Protein AF-A0A0D3EWQ1-F1 (afdb_monomer)

pLDDT: mean 70.02, std 22.03, range [30.39, 98.62]

InterPro domains:
  IPR004827 Basic-leucine zipper domain [PF00170] (108-166)
  IPR004827 Basic-leucine zipper domain [PS00036] (113-128)
  IPR004827 Basic-leucine zipper domain [PS50217] (108-172)
  IPR004827 Basic-leucine zipper domain [SM00338] (106-170)
  IPR043452 Plant bZIP transcription factors [PTHR22952] (86-186)
  IPR046347 Basic-leucine zipper domain superfamily [SSF57959] (110-160)

Sequence (190 aa):
MNVEEILRGIYADMPTPALPLVGGDRPMSPLPVPDVAAAPRTAEEVWKEITGAGVAAAAGGVVPPAAAAAAAPAVVVMGFLNGAEVTGGVTGGRSRKRHLMDPMDRAAMQRQKRMIKNRESAARSRERKQAYIAELESLVTQLEEENAKMFKEQEEQHQKRLKELKEMVVPVIIRKTSARDLRRTNSMEW

Solvent-accessible surface area (backbone atoms only — not comparable to full-atom values): 13007 Å² total; per-residue (Å²): 133,59,72,67,57,55,52,49,61,68,61,69,76,58,79,75,78,82,70,81,89,75,80,77,98,62,84,76,71,77,73,82,70,78,77,78,82,61,72,83,77,49,74,66,58,57,52,47,51,65,60,65,76,66,80,81,88,83,81,89,80,92,77,85,89,85,85,84,89,84,89,87,84,88,88,85,85,90,90,87,84,88,86,81,91,80,87,83,77,95,71,88,87,80,75,85,82,64,80,86,60,56,75,65,55,55,51,51,53,50,49,49,54,48,51,52,51,49,51,51,52,51,50,53,52,50,50,52,52,51,52,53,50,52,50,50,54,52,51,50,54,50,52,52,52,51,50,54,50,52,51,50,54,52,50,53,52,49,51,50,52,52,48,52,50,59,72,68,54,74,85,76,78,78,70,79,72,70,83,71,76,76,76,82,75,81,86,78,80,134

Foldseek 3Di:
DDVVVVVCVVPVPPPDPDDPDDDDDDPPPPDPDPPPVDDDDDPVNVVCVVVVVDDDDDDDDDDDDDDDDDDDDDDDDDDDDDDDDDDDDDDDDDPVPPPPDDPVRVVVVVVVVVVVVVVVVVVVVVVVVVVVVVVVVVVVVVVVVVVVVVVVVVVVVVVVVVVVVVVPDDPPPPDPPPPPPPPPPPPDDD

Structure (mmCIF, N/CA/C/O backbone):
data_AF-A0A0D3EWQ1-F1
#
_entry.id   AF-A0A0D3EWQ1-F1
#
loop_
_atom_site.group_PDB
_atom_site.id
_atom_site.type_symbol
_atom_site.label_atom_id
_atom_site.label_alt_id
_atom_site.label_comp_id
_atom_site.label_asym_id
_atom_site.label_entity_id
_atom_site.label_seq_id
_atom_site.pdbx_PDB_ins_code
_atom_site.Cartn_x
_atom_site.Cartn_y
_atom_site.Cartn_z
_atom_site.occupancy
_atom_site.B_iso_or_equiv
_atom_site.auth_seq_id
_atom_site.auth_comp_id
_atom_site.auth_asym_id
_atom_site.auth_atom_id
_atom_site.pdbx_PDB_model_num
ATOM 1 N N . MET A 1 1 ? -19.612 14.994 24.818 1.00 56.00 1 MET A N 1
ATOM 2 C CA . MET A 1 1 ? -18.163 15.073 25.089 1.00 56.00 1 MET A CA 1
ATOM 3 C C . MET A 1 1 ? -17.546 15.870 23.964 1.00 56.00 1 MET A C 1
ATOM 5 O O . MET A 1 1 ? -17.897 15.617 22.815 1.00 56.00 1 MET A O 1
ATOM 9 N N . ASN A 1 2 ? -16.760 16.891 24.297 1.00 78.69 2 ASN A N 1
ATOM 10 C CA . ASN A 1 2 ? -16.157 17.771 23.302 1.00 78.69 2 ASN A CA 1
ATOM 11 C C . ASN A 1 2 ? -15.000 17.025 22.609 1.00 78.69 2 ASN A C 1
ATOM 13 O O . ASN A 1 2 ? -14.258 16.303 23.273 1.00 78.69 2 ASN A O 1
ATOM 17 N N . VAL A 1 3 ? -14.845 17.161 21.290 1.00 73.19 3 VAL A N 1
ATOM 18 C CA . VAL A 1 3 ? -13.804 16.444 20.517 1.00 73.19 3 VAL A CA 1
ATOM 19 C C . VAL A 1 3 ? -12.404 16.777 21.047 1.00 73.19 3 VAL A C 1
ATOM 21 O O . VAL A 1 3 ? -11.526 15.919 21.103 1.00 73.19 3 VAL A O 1
ATOM 24 N N . GLU A 1 4 ? -12.227 18.003 21.533 1.00 70.00 4 GLU A N 1
ATOM 25 C CA . GLU A 1 4 ? -10.992 18.481 22.153 1.00 70.00 4 GLU A CA 1
ATOM 26 C C . GLU A 1 4 ? -10.647 17.745 23.457 1.00 70.00 4 GLU A C 1
ATOM 28 O O . GLU A 1 4 ? -9.475 17.488 23.718 1.00 70.00 4 GLU A O 1
ATOM 33 N N . GLU A 1 5 ? -11.641 17.342 24.256 1.00 76.19 5 GLU A N 1
ATOM 34 C CA . GLU A 1 5 ? -11.416 16.542 25.471 1.00 76.19 5 GLU A CA 1
ATOM 35 C C . GLU A 1 5 ? -10.976 15.117 25.136 1.00 76.19 5 GLU A C 1
ATOM 37 O O . GLU A 1 5 ? -10.111 14.567 25.816 1.00 76.19 5 GLU A O 1
ATOM 42 N N . ILE A 1 6 ? -11.532 14.538 24.067 1.00 78.06 6 ILE A N 1
ATOM 43 C CA . ILE A 1 6 ? -11.170 13.195 23.595 1.00 78.06 6 ILE A CA 1
ATOM 44 C C . ILE A 1 6 ? -9.719 13.199 23.109 1.00 78.06 6 ILE A C 1
ATOM 46 O O . ILE A 1 6 ? -8.927 12.353 23.520 1.00 78.06 6 ILE A O 1
ATOM 50 N N . LEU A 1 7 ? -9.338 14.197 22.306 1.00 75.06 7 LEU A N 1
ATOM 51 C CA . LEU A 1 7 ? -7.958 14.357 21.847 1.00 75.06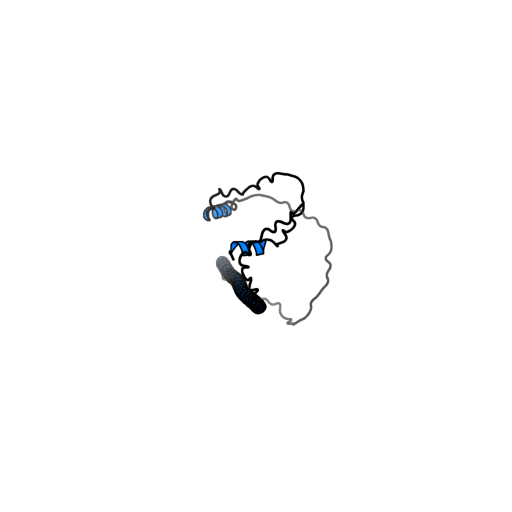 7 LEU A CA 1
ATOM 52 C C . LEU A 1 7 ? -7.003 14.597 23.024 1.00 75.06 7 LEU A C 1
ATOM 54 O O . LEU A 1 7 ? -5.948 13.971 23.103 1.00 75.06 7 LEU A O 1
ATOM 58 N N . ARG A 1 8 ? -7.383 15.436 23.991 1.00 77.94 8 ARG A N 1
ATOM 59 C CA . ARG A 1 8 ? -6.556 15.699 25.177 1.00 77.94 8 ARG A CA 1
ATOM 60 C C . ARG A 1 8 ? -6.363 14.451 26.041 1.00 77.94 8 ARG A C 1
ATOM 62 O O . ARG A 1 8 ? -5.271 14.259 26.559 1.00 77.94 8 ARG A O 1
ATOM 69 N N . GLY A 1 9 ? -7.382 13.599 26.162 1.00 80.12 9 GLY A N 1
ATOM 70 C CA . GLY A 1 9 ? -7.295 12.325 26.880 1.00 80.12 9 GLY A CA 1
ATOM 71 C C . GLY A 1 9 ? -6.401 11.293 26.188 1.00 80.12 9 GLY A C 1
ATOM 72 O O . GLY A 1 9 ? -5.661 10.589 26.867 1.00 80.12 9 GLY A O 1
ATOM 73 N N . ILE A 1 10 ? -6.414 11.241 24.851 1.00 77.44 10 ILE A N 1
ATOM 74 C CA . ILE A 1 10 ? -5.576 10.316 24.064 1.00 77.44 10 ILE A CA 1
ATOM 75 C C . ILE A 1 10 ? -4.091 10.712 24.124 1.00 77.44 10 ILE A C 1
ATOM 77 O O . ILE A 1 10 ? -3.224 9.844 24.181 1.00 77.44 10 ILE A O 1
ATOM 81 N N . TYR A 1 11 ? -3.782 12.013 24.137 1.00 66.81 11 TYR A N 1
ATOM 82 C CA . TYR A 1 11 ? -2.398 12.506 24.113 1.00 66.81 11 TYR A CA 1
ATOM 83 C C . TYR A 1 11 ? -1.789 12.805 25.495 1.00 66.81 11 TYR A C 1
ATOM 85 O O . TYR A 1 11 ? -0.587 13.046 25.573 1.00 66.81 11 TYR A O 1
ATOM 93 N N . ALA A 1 12 ? -2.569 12.795 26.581 1.00 66.44 12 ALA A N 1
ATOM 94 C CA . ALA A 1 12 ? -2.069 13.118 27.923 1.00 66.44 12 ALA A CA 1
ATOM 95 C C . ALA A 1 12 ? -1.194 12.021 28.558 1.00 66.44 12 ALA A C 1
ATOM 97 O O . ALA A 1 12 ? -0.387 12.343 29.425 1.00 66.44 12 ALA A O 1
ATOM 98 N N . ASP A 1 13 ? -1.342 10.762 28.133 1.00 66.31 13 ASP A N 1
ATOM 99 C CA . ASP A 1 13 ? -0.693 9.596 28.763 1.00 66.31 13 ASP A CA 1
ATOM 100 C C . ASP A 1 13 ? 0.424 8.983 27.897 1.00 66.31 13 ASP A C 1
ATOM 102 O O . ASP A 1 13 ? 0.936 7.898 28.167 1.00 66.31 13 ASP A O 1
ATOM 106 N N . MET A 1 14 ? 0.815 9.679 26.825 1.00 59.97 14 MET A N 1
ATOM 107 C CA . MET A 1 14 ? 1.941 9.271 25.990 1.00 59.97 14 MET A CA 1
ATOM 108 C C . MET A 1 14 ? 3.237 9.625 26.734 1.00 59.97 14 MET A C 1
ATOM 110 O O . MET A 1 14 ? 3.488 10.813 26.961 1.00 59.97 14 MET A O 1
ATOM 114 N N . PRO A 1 15 ? 4.073 8.649 27.137 1.00 61.94 15 PRO A N 1
ATOM 115 C CA . PRO A 1 15 ? 5.347 8.954 27.762 1.00 61.94 15 PRO A CA 1
ATOM 116 C C . PRO A 1 15 ? 6.194 9.720 26.747 1.00 61.94 15 PRO A C 1
ATOM 118 O O . PRO A 1 15 ? 6.585 9.178 25.712 1.00 61.94 15 PRO A O 1
ATOM 121 N N . THR A 1 16 ? 6.450 10.998 27.031 1.00 63.06 16 THR A N 1
ATOM 122 C CA . THR A 1 16 ? 7.347 11.833 26.234 1.00 63.06 16 THR A CA 1
ATOM 123 C C . THR A 1 16 ? 8.657 11.063 26.067 1.00 63.06 16 THR A C 1
ATOM 125 O O . THR A 1 16 ? 9.277 10.733 27.083 1.00 63.06 16 THR A O 1
ATOM 128 N N . PRO A 1 17 ? 9.081 10.709 24.839 1.00 54.34 17 PRO A N 1
ATOM 129 C CA . PRO A 1 17 ? 10.302 9.941 24.664 1.00 54.34 17 PRO A CA 1
ATOM 130 C C . PRO A 1 17 ? 11.448 10.748 25.269 1.00 54.34 17 PRO A C 1
ATOM 132 O O . PRO A 1 17 ? 11.663 11.904 24.903 1.00 54.34 17 PRO A O 1
ATOM 135 N N . ALA A 1 18 ? 12.130 10.152 26.248 1.00 47.88 18 ALA A N 1
ATOM 136 C CA . ALA A 1 18 ? 13.248 10.764 26.940 1.00 47.88 18 ALA A CA 1
ATOM 137 C C . ALA A 1 18 ? 14.307 11.181 25.910 1.00 47.88 18 ALA A C 1
ATOM 139 O O . ALA A 1 18 ? 15.012 10.345 25.344 1.00 47.88 18 ALA A O 1
ATOM 140 N N . LEU A 1 19 ? 14.399 12.484 25.647 1.00 55.44 19 LEU A N 1
ATOM 141 C CA . LEU A 1 19 ? 15.516 13.057 24.913 1.00 55.44 19 LEU A CA 1
ATOM 142 C C . LEU A 1 19 ? 16.777 12.876 25.773 1.00 55.44 19 LEU A C 1
ATOM 144 O O . LEU A 1 19 ? 16.719 13.121 26.983 1.00 55.44 19 LEU A O 1
ATOM 148 N N . PRO A 1 20 ? 17.910 12.437 25.196 1.00 49.31 20 PRO A N 1
ATOM 149 C CA . PRO A 1 20 ? 19.142 12.283 25.952 1.00 49.31 20 PRO A CA 1
ATOM 150 C C . PRO A 1 20 ? 19.551 13.634 26.544 1.00 49.31 20 PRO A C 1
ATOM 152 O O . PRO A 1 20 ? 19.649 14.642 25.845 1.00 49.31 20 PRO A O 1
ATOM 155 N N . LEU A 1 21 ? 19.767 13.622 27.857 1.00 51.81 21 LEU A N 1
ATOM 156 C CA . LEU A 1 21 ? 20.179 14.750 28.678 1.00 51.81 21 LEU A CA 1
ATOM 157 C C . LEU A 1 21 ? 21.573 15.237 28.235 1.00 51.81 21 LEU A C 1
ATOM 159 O O . LEU A 1 21 ? 22.592 14.773 28.742 1.00 51.81 21 LEU A O 1
ATOM 163 N N . VAL A 1 22 ? 21.629 16.166 27.279 1.00 46.94 22 VAL A N 1
ATOM 164 C CA . VAL A 1 22 ? 22.830 16.960 26.987 1.00 46.94 22 VAL A CA 1
ATOM 165 C C . VAL A 1 22 ? 22.641 18.309 27.664 1.00 46.94 22 VAL A C 1
ATOM 167 O O . VAL A 1 22 ? 21.810 19.117 27.260 1.00 46.94 22 VAL A O 1
ATOM 170 N N . GLY A 1 23 ? 23.364 18.491 28.765 1.00 43.09 23 GLY A N 1
ATOM 171 C CA . GLY A 1 23 ? 23.306 19.689 29.583 1.00 43.09 23 GLY A CA 1
ATOM 172 C C . GLY A 1 23 ? 23.875 20.932 28.903 1.00 43.09 23 GLY A C 1
ATOM 173 O O . GLY A 1 23 ? 24.664 20.858 27.963 1.00 43.09 23 GLY A O 1
ATOM 174 N N . GLY A 1 24 ? 23.519 22.071 29.492 1.00 41.19 24 GLY A N 1
ATOM 175 C CA . GLY A 1 24 ? 24.208 23.339 29.313 1.00 41.19 24 GLY A CA 1
ATOM 176 C C . GLY A 1 24 ? 23.571 24.233 28.263 1.00 41.19 24 GLY A C 1
ATOM 177 O O . GLY A 1 24 ? 23.682 23.985 27.065 1.00 41.19 24 GLY A O 1
ATOM 178 N N . ASP A 1 25 ? 22.971 25.312 28.753 1.00 49.62 25 ASP A N 1
ATOM 179 C CA . ASP A 1 25 ? 22.547 26.487 28.006 1.00 49.62 25 ASP A CA 1
ATOM 180 C C . ASP A 1 25 ? 23.547 26.866 26.905 1.00 49.62 25 ASP A C 1
ATOM 182 O O . ASP A 1 25 ? 24.586 27.492 27.126 1.00 49.62 25 ASP A O 1
ATOM 186 N N . ARG A 1 26 ? 23.204 26.508 25.674 1.00 55.25 26 ARG A N 1
ATOM 187 C CA . ARG A 1 26 ? 23.618 27.240 24.486 1.00 55.25 26 ARG A CA 1
ATOM 188 C C . ARG A 1 26 ? 22.325 27.656 23.808 1.00 55.25 26 ARG A C 1
ATOM 190 O O . ARG A 1 26 ? 21.511 26.771 23.536 1.00 55.25 26 ARG A O 1
ATOM 197 N N . PRO A 1 27 ? 22.094 28.951 23.521 1.00 50.53 27 PRO A N 1
ATOM 198 C CA . PRO A 1 27 ? 21.051 29.285 22.569 1.00 50.53 27 PRO A CA 1
ATOM 199 C C . PRO A 1 27 ? 21.404 28.518 21.295 1.00 50.53 27 PRO A C 1
ATOM 201 O O . PRO A 1 27 ? 22.491 28.700 20.745 1.00 50.53 27 PRO A O 1
ATOM 204 N N . MET A 1 28 ? 20.542 27.582 20.894 1.00 54.41 28 MET A N 1
ATOM 205 C CA . MET A 1 28 ? 20.633 26.946 19.588 1.00 54.41 28 MET A CA 1
ATOM 206 C C . MET A 1 28 ? 20.645 28.087 18.580 1.00 54.41 28 MET A C 1
ATOM 208 O O . MET A 1 28 ? 19.612 28.711 18.341 1.00 54.41 28 MET A O 1
ATOM 212 N N . SER A 1 29 ? 21.822 28.405 18.037 1.00 63.94 29 SER A N 1
ATOM 213 C CA . SER A 1 29 ? 21.901 29.233 16.845 1.00 63.94 29 SER A CA 1
ATOM 214 C C . SER A 1 29 ? 20.936 28.606 15.844 1.00 63.94 29 SER A C 1
ATOM 216 O O . SER A 1 29 ? 21.004 27.383 15.657 1.00 63.94 29 SER A O 1
ATOM 218 N N . PRO A 1 30 ? 20.008 29.378 15.256 1.00 64.31 30 PRO A N 1
ATOM 219 C CA . PRO A 1 30 ? 19.100 28.825 14.269 1.00 64.31 30 PRO A CA 1
ATOM 220 C C . PRO A 1 30 ? 19.948 28.118 13.214 1.00 64.31 30 PRO A C 1
ATOM 222 O O . PRO A 1 30 ? 20.917 28.689 12.705 1.00 64.31 30 PRO A O 1
ATOM 225 N N . LEU A 1 31 ? 19.627 26.848 12.946 1.00 56.28 31 LEU A N 1
ATOM 226 C CA . LEU A 1 31 ? 20.208 26.135 11.816 1.00 56.28 31 LEU A CA 1
ATOM 227 C C . LEU A 1 31 ? 20.040 27.040 10.591 1.00 56.28 31 LEU A C 1
ATOM 229 O O . LEU A 1 31 ? 18.950 27.601 10.433 1.00 56.28 31 LEU A O 1
ATOM 233 N N . PRO A 1 32 ? 21.082 27.228 9.762 1.00 59.56 32 PRO A N 1
ATOM 234 C CA . PRO A 1 32 ? 20.952 28.040 8.568 1.00 59.56 32 PRO A CA 1
ATOM 235 C C . PRO A 1 32 ? 19.810 27.452 7.747 1.00 59.56 32 PRO A C 1
ATOM 237 O O . PRO A 1 32 ? 19.885 26.322 7.261 1.00 59.56 32 PRO A O 1
ATOM 240 N N . VAL A 1 33 ? 18.718 28.208 7.666 1.00 58.91 33 VAL A N 1
ATOM 241 C CA . VAL A 1 33 ? 17.629 27.920 6.747 1.00 58.91 33 VAL A CA 1
ATOM 242 C C . VAL A 1 33 ? 18.290 27.941 5.370 1.00 58.91 33 VAL A C 1
ATOM 244 O O . VAL A 1 33 ? 18.970 28.926 5.071 1.00 58.91 33 VAL A O 1
ATOM 247 N N . PRO A 1 34 ? 18.201 26.880 4.550 1.00 59.41 34 PRO A N 1
ATOM 248 C CA . PRO A 1 34 ? 18.656 27.003 3.176 1.00 59.41 34 PRO A CA 1
ATOM 249 C C . PRO A 1 34 ? 17.876 28.170 2.572 1.00 59.41 34 PRO A C 1
ATOM 251 O O . PRO A 1 34 ? 16.648 28.171 2.635 1.00 59.41 34 PRO A O 1
ATOM 254 N N . ASP A 1 35 ? 18.578 29.182 2.063 1.00 51.59 35 ASP A N 1
ATOM 255 C CA . ASP A 1 35 ? 17.960 30.308 1.369 1.00 51.59 35 ASP A CA 1
ATOM 256 C C . ASP A 1 35 ? 17.130 29.756 0.203 1.00 51.59 35 ASP A C 1
ATOM 258 O O . ASP A 1 35 ? 17.638 29.483 -0.885 1.00 51.59 35 ASP A O 1
ATOM 262 N N . VAL A 1 36 ? 15.821 29.597 0.410 1.00 54.44 36 VAL A N 1
ATOM 263 C CA . VAL A 1 36 ? 14.856 29.247 -0.648 1.00 54.44 36 VAL A CA 1
ATOM 264 C C . VAL A 1 36 ? 14.511 30.493 -1.486 1.00 54.44 36 VAL A C 1
ATOM 266 O O . VAL A 1 36 ? 13.483 30.560 -2.149 1.00 54.44 36 VAL A O 1
ATOM 269 N N . ALA A 1 37 ? 15.383 31.504 -1.478 1.00 48.53 37 ALA A N 1
ATOM 270 C CA . ALA A 1 37 ? 15.284 32.700 -2.308 1.00 48.53 37 ALA A CA 1
ATOM 271 C C . ALA A 1 37 ? 15.860 32.498 -3.725 1.00 48.53 37 ALA A C 1
ATOM 273 O O . ALA A 1 37 ? 15.888 33.437 -4.518 1.00 48.53 37 ALA A O 1
ATOM 274 N N . ALA A 1 38 ? 16.311 31.290 -4.075 1.00 60.56 38 ALA A N 1
ATOM 275 C CA . ALA A 1 38 ? 16.606 30.948 -5.459 1.00 60.56 38 ALA A CA 1
ATOM 276 C C . ALA A 1 38 ? 15.323 30.440 -6.129 1.00 60.56 38 ALA A C 1
ATOM 278 O O . ALA A 1 38 ? 14.797 29.390 -5.760 1.00 60.56 38 ALA A O 1
ATOM 279 N N . ALA A 1 39 ? 14.824 31.192 -7.113 1.00 63.88 39 ALA A N 1
ATOM 280 C CA . ALA A 1 39 ? 13.732 30.767 -7.986 1.00 63.88 39 ALA A CA 1
ATOM 281 C C . ALA A 1 39 ? 13.954 29.317 -8.473 1.00 63.88 39 ALA A C 1
ATOM 283 O O . ALA A 1 39 ? 15.109 28.927 -8.687 1.00 63.88 39 ALA A O 1
ATOM 284 N N . PRO A 1 40 ? 12.891 28.503 -8.646 1.00 67.50 40 PRO A N 1
ATOM 285 C CA . PRO A 1 40 ? 13.048 27.136 -9.124 1.00 67.50 40 PRO A CA 1
ATOM 286 C C . PRO A 1 40 ? 13.776 27.177 -10.467 1.00 67.50 40 PRO A C 1
ATOM 288 O O . PRO A 1 40 ? 13.255 27.731 -11.436 1.00 67.50 40 PRO A O 1
ATOM 291 N N . ARG A 1 41 ? 14.999 26.630 -10.496 1.00 75.44 41 ARG A N 1
ATOM 292 C CA . ARG A 1 41 ? 15.815 26.595 -11.711 1.00 75.44 41 ARG A CA 1
ATOM 293 C C . ARG A 1 41 ? 14.998 25.955 -12.817 1.00 75.44 41 ARG A C 1
ATOM 295 O O . ARG A 1 41 ? 14.413 24.882 -12.631 1.00 75.44 41 ARG A O 1
ATOM 302 N N . THR A 1 42 ? 14.943 26.620 -13.958 1.00 80.56 42 THR A N 1
ATOM 303 C CA . THR A 1 42 ? 14.205 26.081 -15.096 1.00 80.56 42 THR A CA 1
ATOM 304 C C . THR A 1 42 ? 14.934 24.848 -15.623 1.00 80.56 42 THR A C 1
ATOM 306 O O . THR A 1 42 ? 16.153 24.707 -15.484 1.00 80.56 42 THR A O 1
ATOM 309 N N . ALA A 1 43 ? 14.198 23.926 -16.247 1.00 73.94 43 ALA A N 1
ATOM 310 C CA . ALA A 1 43 ? 14.804 22.733 -16.834 1.00 73.94 43 ALA A CA 1
ATOM 311 C C . ALA A 1 43 ? 15.929 23.093 -17.829 1.00 73.94 43 ALA A C 1
ATOM 313 O O . ALA A 1 43 ? 16.915 22.369 -17.932 1.00 73.94 43 ALA A O 1
ATOM 314 N N . GLU A 1 44 ? 15.819 24.235 -18.510 1.00 74.75 44 GLU A N 1
ATOM 315 C CA . GLU A 1 44 ? 16.806 24.722 -19.477 1.00 74.75 44 GLU A CA 1
ATOM 316 C C . GLU A 1 44 ? 18.132 25.151 -18.832 1.00 74.75 44 GLU A C 1
ATOM 318 O O . GLU A 1 44 ? 19.198 24.896 -19.396 1.00 74.75 44 GLU A O 1
ATOM 323 N N . GLU A 1 45 ? 18.094 25.748 -17.640 1.00 81.06 45 GLU A N 1
ATOM 324 C CA . GLU A 1 45 ? 19.294 26.156 -16.894 1.00 81.06 45 GLU A CA 1
ATOM 325 C C . GLU A 1 45 ? 20.094 24.942 -16.422 1.00 81.06 45 GLU A C 1
ATOM 327 O O . GLU A 1 45 ? 21.310 24.883 -16.607 1.00 81.06 45 GLU A O 1
ATOM 332 N N . VAL A 1 46 ? 19.400 23.929 -15.896 1.00 86.00 46 VAL A N 1
ATOM 333 C CA . VAL A 1 46 ? 20.020 22.668 -15.465 1.00 86.00 46 VAL A CA 1
ATOM 334 C C . VAL A 1 46 ? 20.629 21.929 -16.661 1.00 86.00 46 VAL A C 1
ATOM 336 O O . VAL A 1 46 ? 21.745 21.415 -16.582 1.00 86.00 46 VAL A O 1
ATOM 339 N N . TRP A 1 47 ? 19.937 21.917 -17.804 1.00 76.94 47 TRP A N 1
ATOM 340 C CA . TRP A 1 47 ? 20.454 21.312 -19.034 1.00 76.94 47 TRP A CA 1
ATOM 341 C C . TRP A 1 47 ? 21.674 22.051 -19.606 1.00 76.94 47 TRP A C 1
ATOM 343 O O . TRP A 1 47 ? 22.605 21.399 -20.091 1.00 76.94 47 TRP A O 1
ATOM 353 N N . LYS A 1 48 ? 21.714 23.388 -19.530 1.00 83.69 48 LYS A N 1
ATOM 354 C CA . LYS A 1 48 ? 22.880 24.198 -19.933 1.00 83.69 48 LYS A CA 1
ATOM 355 C C . LYS A 1 48 ? 24.103 23.950 -19.056 1.00 83.69 48 LYS A C 1
ATOM 357 O O . LYS A 1 48 ? 25.211 23.908 -19.578 1.00 83.69 48 LYS A O 1
ATOM 362 N N . GLU A 1 49 ? 23.922 23.756 -17.755 1.00 83.75 49 GLU A N 1
ATOM 363 C CA . GLU A 1 49 ? 25.024 23.468 -16.827 1.00 83.75 49 GLU A CA 1
ATOM 364 C C . GLU A 1 49 ? 25.657 22.097 -17.121 1.00 83.75 49 GLU A C 1
ATOM 366 O O . GLU A 1 49 ? 26.874 21.980 -17.262 1.00 83.75 49 GLU A O 1
ATOM 371 N N . ILE A 1 50 ? 24.825 21.074 -17.336 1.00 78.81 50 ILE A N 1
ATOM 372 C CA . ILE A 1 50 ? 25.278 19.709 -17.651 1.00 78.81 50 ILE A CA 1
ATOM 373 C C . ILE A 1 50 ? 26.009 19.650 -19.002 1.00 78.81 50 ILE A C 1
ATOM 375 O O . ILE A 1 50 ? 26.986 18.917 -19.150 1.00 78.81 50 ILE A O 1
ATOM 379 N N . THR A 1 51 ? 25.549 20.413 -19.995 1.00 72.94 51 THR A N 1
ATOM 380 C CA . THR A 1 51 ? 26.165 20.440 -21.334 1.00 72.94 51 THR A CA 1
ATOM 381 C C . THR A 1 51 ? 27.361 21.392 -21.424 1.00 72.94 51 THR A C 1
ATOM 383 O O . THR A 1 51 ? 28.298 21.118 -22.174 1.00 72.94 51 THR A O 1
ATOM 386 N N . GLY A 1 52 ? 27.379 22.465 -20.630 1.00 60.03 52 GLY A N 1
ATOM 387 C CA . GLY A 1 52 ? 28.494 23.408 -20.528 1.00 60.03 52 GLY A CA 1
ATOM 388 C C . GLY A 1 52 ? 29.690 22.868 -19.740 1.00 60.03 52 GLY A C 1
ATOM 389 O O . GLY A 1 52 ? 30.828 23.206 -20.056 1.00 60.03 52 GLY A O 1
ATOM 390 N N . ALA A 1 53 ? 29.468 21.972 -18.774 1.00 56.34 53 ALA A N 1
ATOM 391 C CA . ALA A 1 53 ? 30.530 21.369 -17.961 1.00 56.34 53 ALA A CA 1
ATOM 392 C C . ALA A 1 53 ? 31.297 20.222 -18.658 1.00 56.34 53 ALA A C 1
ATOM 394 O O . ALA A 1 53 ? 32.037 19.488 -18.002 1.00 56.34 53 ALA A O 1
ATOM 395 N N . GLY A 1 54 ? 31.136 20.034 -19.974 1.00 53.41 54 GLY A N 1
ATOM 396 C CA . GLY A 1 54 ? 31.567 18.794 -20.616 1.00 53.41 54 GLY A CA 1
ATOM 397 C C . GLY A 1 54 ? 31.931 18.844 -22.092 1.00 53.41 54 GLY A C 1
ATOM 398 O O . GLY A 1 54 ? 31.694 17.840 -22.747 1.00 53.41 54 GLY A O 1
ATOM 399 N N . VAL A 1 55 ? 32.529 19.922 -22.623 1.00 47.31 55 VAL A N 1
ATOM 400 C CA . VAL A 1 55 ? 33.365 19.849 -23.847 1.00 47.31 55 VAL A CA 1
ATOM 401 C C . VAL A 1 55 ? 34.449 20.945 -23.841 1.00 47.31 55 VAL A C 1
ATOM 403 O O . VAL A 1 55 ? 34.329 21.964 -24.513 1.00 47.31 55 VAL A O 1
ATOM 406 N N . ALA A 1 56 ? 35.544 20.730 -23.109 1.00 38.34 56 ALA A N 1
ATOM 407 C CA . ALA A 1 56 ? 36.804 21.437 -23.351 1.00 38.34 56 ALA A CA 1
ATOM 408 C C . ALA A 1 56 ? 37.917 20.401 -23.538 1.00 38.34 56 ALA A C 1
ATOM 410 O O . ALA A 1 56 ? 38.246 19.629 -22.640 1.00 38.34 56 ALA A O 1
ATOM 411 N N . ALA A 1 57 ? 38.423 20.346 -24.766 1.00 43.06 57 ALA A N 1
ATOM 412 C CA . ALA A 1 57 ? 39.466 19.449 -25.223 1.00 43.06 57 ALA A CA 1
ATOM 413 C C . ALA A 1 57 ? 40.790 19.692 -24.480 1.00 43.06 57 ALA A C 1
ATOM 415 O O . ALA A 1 57 ? 41.304 20.807 -24.481 1.00 43.06 57 ALA A O 1
ATOM 416 N N . ALA A 1 58 ? 41.381 18.632 -23.925 1.00 33.59 58 ALA A N 1
ATOM 417 C CA . ALA A 1 58 ? 42.785 18.611 -23.532 1.00 33.59 58 ALA A CA 1
ATOM 418 C C . ALA A 1 58 ? 43.565 17.764 -24.545 1.00 33.59 58 ALA A C 1
ATOM 420 O O . ALA A 1 58 ? 43.554 16.533 -24.509 1.00 33.59 58 ALA A O 1
ATOM 421 N N . ALA A 1 59 ? 44.213 18.451 -25.484 1.00 39.62 59 ALA A N 1
ATOM 422 C CA . ALA A 1 59 ? 45.326 17.917 -26.247 1.00 39.62 59 ALA A CA 1
ATOM 423 C C . ALA A 1 59 ? 46.592 17.947 -25.372 1.00 39.62 59 ALA A C 1
ATOM 425 O O . ALA A 1 59 ? 46.851 18.945 -24.708 1.00 39.62 59 ALA A O 1
ATOM 426 N N . GLY A 1 60 ? 47.395 16.881 -25.428 1.00 41.59 60 GLY A N 1
ATOM 427 C CA . GLY A 1 60 ? 48.802 16.893 -25.013 1.00 41.59 60 GLY A CA 1
ATOM 428 C C . GLY A 1 60 ? 49.077 16.599 -23.535 1.00 41.59 60 GLY A C 1
ATOM 429 O O . GLY A 1 60 ? 49.180 17.502 -22.717 1.00 41.59 60 GLY A O 1
ATOM 430 N N . GLY A 1 61 ? 49.318 15.326 -23.220 1.00 30.39 61 GLY A N 1
ATOM 431 C CA . GLY A 1 61 ? 49.908 14.899 -21.952 1.00 30.39 61 GLY A CA 1
ATOM 432 C C . GLY A 1 61 ? 50.578 13.541 -22.122 1.00 30.39 61 GLY A C 1
ATOM 433 O O . GLY A 1 61 ? 49.911 12.511 -22.116 1.00 30.39 61 GLY A O 1
ATOM 434 N N . VAL A 1 62 ? 51.894 13.547 -22.339 1.00 42.53 62 VAL A N 1
ATOM 435 C CA . VAL A 1 62 ? 52.736 12.346 -22.372 1.00 42.53 62 VAL A CA 1
ATOM 436 C C . VA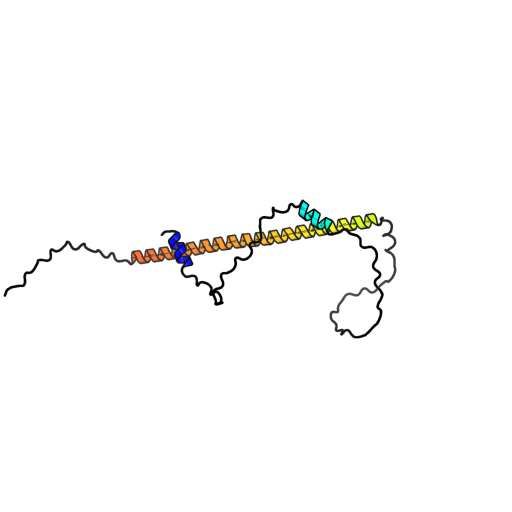L A 1 62 ? 52.755 11.742 -20.967 1.00 42.53 62 VAL A C 1
ATOM 438 O O . VAL A 1 62 ? 53.180 12.403 -20.024 1.00 42.53 62 VAL A O 1
ATOM 441 N N . VAL A 1 63 ? 52.315 10.492 -20.827 1.00 47.66 63 VAL A N 1
ATOM 442 C CA . VAL A 1 63 ? 52.477 9.708 -19.594 1.00 47.66 63 VAL A CA 1
ATOM 443 C C . VAL A 1 63 ? 53.569 8.660 -19.852 1.00 47.66 63 VAL A C 1
ATOM 445 O O . VAL A 1 63 ? 53.470 7.936 -20.846 1.00 47.66 63 VAL A O 1
ATOM 448 N N . PRO A 1 64 ? 54.632 8.584 -19.029 1.00 46.69 64 PRO A N 1
ATOM 449 C CA . PRO A 1 64 ? 55.730 7.640 -19.237 1.00 46.69 64 PRO A CA 1
ATOM 450 C C . PRO A 1 64 ? 55.325 6.193 -18.890 1.00 46.69 64 PRO A C 1
ATOM 452 O O . PRO A 1 64 ? 54.473 5.990 -18.020 1.00 46.69 64 PRO A O 1
ATOM 455 N N . PRO A 1 65 ? 55.953 5.169 -19.506 1.00 47.69 65 PRO A N 1
ATOM 456 C CA . PRO A 1 65 ? 55.747 3.777 -19.126 1.00 47.69 65 PRO A CA 1
ATOM 457 C C . PRO A 1 65 ? 56.695 3.387 -17.983 1.00 47.69 65 PRO A C 1
ATOM 459 O O . PRO A 1 65 ? 57.912 3.370 -18.152 1.00 47.69 65 PRO A O 1
ATOM 462 N N . ALA A 1 66 ? 56.143 3.028 -16.825 1.00 35.84 66 ALA A N 1
ATOM 463 C CA . ALA A 1 66 ? 56.888 2.353 -15.767 1.00 35.84 66 ALA A CA 1
ATOM 464 C C . ALA A 1 66 ? 56.583 0.850 -15.820 1.00 35.84 66 ALA A C 1
ATOM 466 O O . ALA A 1 66 ? 55.489 0.408 -15.475 1.00 35.84 66 ALA A O 1
ATOM 467 N N . ALA A 1 67 ? 57.567 0.074 -16.271 1.00 40.09 67 ALA A N 1
ATOM 468 C CA . ALA A 1 67 ? 57.628 -1.368 -16.097 1.00 40.09 67 ALA A CA 1
ATOM 469 C C . ALA A 1 67 ? 58.628 -1.681 -14.974 1.00 40.09 67 ALA A C 1
ATOM 471 O O . ALA A 1 67 ? 59.787 -1.293 -15.086 1.00 40.09 67 ALA A O 1
ATOM 472 N N . ALA A 1 68 ? 58.197 -2.393 -13.930 1.00 34.44 68 ALA A N 1
ATOM 473 C CA . ALA A 1 68 ? 59.035 -3.287 -13.122 1.00 34.44 68 ALA A CA 1
ATOM 474 C C . ALA A 1 68 ? 58.154 -4.144 -12.196 1.00 34.44 68 ALA A C 1
ATOM 476 O O . ALA A 1 68 ? 57.171 -3.676 -11.630 1.00 34.44 68 ALA A O 1
ATOM 477 N N . ALA A 1 69 ? 58.514 -5.419 -12.107 1.00 37.94 69 ALA A N 1
ATOM 478 C CA . ALA A 1 69 ? 57.773 -6.536 -11.537 1.00 37.94 69 ALA A CA 1
ATOM 479 C C . ALA A 1 69 ? 57.907 -6.687 -10.009 1.00 37.94 69 ALA A C 1
ATOM 481 O O . ALA A 1 69 ? 58.911 -6.262 -9.450 1.00 37.94 69 ALA A O 1
ATOM 482 N N . ALA A 1 70 ? 56.975 -7.420 -9.379 1.00 33.78 70 ALA A N 1
ATOM 483 C CA . ALA A 1 70 ? 57.272 -8.438 -8.353 1.00 33.78 70 ALA A CA 1
ATOM 484 C C . ALA A 1 70 ? 56.027 -9.292 -7.996 1.00 33.78 70 ALA A C 1
ATOM 486 O O . ALA A 1 70 ? 54.905 -8.800 -7.975 1.00 33.78 70 ALA A O 1
ATOM 487 N N . ALA A 1 71 ? 56.277 -10.586 -7.756 1.00 34.97 71 ALA A N 1
ATOM 488 C CA . ALA A 1 71 ? 55.382 -11.723 -7.460 1.00 34.97 71 ALA A CA 1
ATOM 489 C C . ALA A 1 71 ? 54.626 -11.599 -6.101 1.00 34.97 71 ALA A C 1
ATOM 491 O O . ALA A 1 71 ? 54.968 -10.715 -5.329 1.00 34.97 71 ALA A O 1
ATOM 492 N N . ALA A 1 72 ? 53.638 -12.395 -5.649 1.00 43.06 72 ALA A N 1
ATOM 493 C CA . ALA A 1 72 ? 53.138 -13.770 -5.870 1.00 43.06 72 ALA A CA 1
ATOM 494 C C . ALA A 1 72 ? 51.727 -13.909 -5.175 1.00 43.06 72 ALA A C 1
ATOM 496 O O . ALA A 1 72 ? 51.135 -12.885 -4.846 1.00 43.06 72 ALA A O 1
ATOM 497 N N . PRO A 1 73 ? 51.195 -15.109 -4.833 1.00 45.12 73 PRO A N 1
ATOM 498 C CA . PRO A 1 73 ? 50.411 -16.023 -5.668 1.00 45.12 73 PRO A CA 1
ATOM 499 C C . PRO A 1 73 ? 48.927 -16.179 -5.237 1.00 45.12 73 PRO A C 1
ATOM 501 O O . PRO A 1 73 ? 48.557 -16.005 -4.078 1.00 45.12 73 PRO A O 1
ATOM 504 N N . ALA A 1 74 ? 48.081 -16.587 -6.189 1.00 35.16 74 ALA A N 1
ATOM 505 C CA . ALA A 1 74 ? 46.671 -16.916 -5.982 1.00 35.16 74 ALA A CA 1
ATOM 506 C C . ALA A 1 74 ? 46.480 -18.343 -5.430 1.00 35.16 74 ALA A C 1
ATOM 508 O O . ALA A 1 74 ? 47.064 -19.298 -5.941 1.00 35.16 74 ALA A O 1
ATOM 509 N N . VAL A 1 75 ? 45.613 -18.479 -4.423 1.00 39.38 75 VAL A N 1
ATOM 510 C CA . VAL A 1 75 ? 45.111 -19.761 -3.904 1.00 39.38 75 VAL A CA 1
ATOM 511 C C . VAL A 1 75 ? 43.883 -20.182 -4.719 1.00 39.38 75 VAL A C 1
ATOM 513 O O . VAL A 1 75 ? 42.942 -19.409 -4.885 1.00 39.38 75 VAL A O 1
ATOM 516 N N . VAL A 1 76 ? 43.904 -21.417 -5.223 1.00 44.22 76 VAL A N 1
ATOM 517 C CA . VAL A 1 76 ? 42.829 -22.096 -5.965 1.00 44.22 76 VAL A CA 1
ATOM 518 C C . VAL A 1 76 ? 42.208 -23.162 -5.066 1.00 44.22 76 VAL A C 1
ATOM 520 O O . VAL A 1 76 ? 42.974 -23.995 -4.605 1.00 44.22 76 VAL A O 1
ATOM 523 N N . VAL A 1 77 ? 40.874 -23.206 -4.910 1.00 34.66 77 VAL A N 1
ATOM 524 C CA . VAL A 1 77 ? 40.047 -24.427 -4.682 1.00 34.66 77 VAL A CA 1
ATOM 525 C C . VAL A 1 77 ? 38.593 -24.074 -5.081 1.00 34.66 77 VAL A C 1
ATOM 527 O O . VAL A 1 77 ? 37.996 -23.201 -4.467 1.00 34.66 77 VAL A O 1
ATOM 530 N N . MET A 1 78 ? 38.104 -24.461 -6.267 1.00 34.94 78 MET A N 1
ATOM 531 C CA . MET A 1 78 ? 37.401 -25.711 -6.646 1.00 34.94 78 MET A CA 1
ATOM 532 C C . MET A 1 78 ? 35.910 -25.755 -6.255 1.00 34.94 78 MET A C 1
ATOM 534 O O . MET A 1 78 ? 35.572 -25.743 -5.077 1.00 34.94 78 MET A O 1
ATOM 538 N N . GLY A 1 79 ? 35.037 -25.935 -7.258 1.00 32.69 79 GLY A N 1
ATOM 539 C CA . GLY A 1 79 ? 33.702 -26.517 -7.069 1.00 32.69 79 GLY A CA 1
ATOM 540 C C . GLY A 1 79 ? 32.598 -25.926 -7.949 1.00 32.69 79 GLY A C 1
ATOM 541 O O . GLY A 1 79 ? 31.943 -24.978 -7.542 1.00 32.69 79 GLY A O 1
ATOM 542 N N . PHE A 1 80 ? 32.337 -26.510 -9.122 1.00 33.94 80 PHE A N 1
ATOM 543 C CA . PHE A 1 80 ? 31.208 -27.442 -9.272 1.00 33.94 80 PHE A CA 1
ATOM 544 C C . PHE A 1 80 ? 31.203 -28.082 -10.669 1.00 33.94 80 PHE A C 1
ATOM 546 O O . PHE A 1 80 ? 31.253 -27.411 -11.698 1.00 33.94 80 PHE A O 1
ATOM 553 N N . LEU A 1 81 ? 31.186 -29.411 -10.655 1.00 38.44 81 LEU A N 1
ATOM 554 C CA . LEU A 1 81 ? 31.153 -30.329 -11.787 1.00 38.44 81 LEU A CA 1
ATOM 555 C C . LEU A 1 81 ? 29.706 -30.706 -12.155 1.00 38.44 81 LEU A C 1
ATOM 557 O O . LEU A 1 81 ? 28.828 -30.702 -11.296 1.00 38.44 81 LEU A O 1
ATOM 561 N N . ASN A 1 82 ? 29.579 -31.179 -13.402 1.00 40.59 82 ASN A N 1
ATOM 562 C CA . ASN A 1 82 ? 28.534 -32.021 -14.017 1.00 40.59 82 ASN A CA 1
ATOM 563 C C . ASN A 1 82 ? 27.309 -31.308 -14.624 1.00 40.59 82 ASN A C 1
ATOM 565 O O . ASN A 1 82 ? 26.602 -30.581 -13.946 1.00 40.59 82 ASN A O 1
ATOM 569 N N . GLY A 1 83 ? 26.941 -31.528 -15.889 1.00 33.88 83 GLY A N 1
ATOM 570 C CA . GLY A 1 83 ? 27.512 -32.387 -16.929 1.00 33.88 83 GLY A CA 1
ATOM 571 C C . GLY A 1 83 ? 26.563 -32.467 -18.134 1.00 33.88 83 GLY A C 1
ATOM 572 O O . GLY A 1 83 ? 25.359 -32.594 -17.948 1.00 33.88 83 GLY A O 1
ATOM 573 N N . ALA A 1 84 ? 27.112 -32.365 -19.348 1.00 38.41 84 ALA A N 1
ATOM 574 C CA . ALA A 1 84 ? 26.619 -32.989 -20.582 1.00 38.41 84 ALA A CA 1
ATOM 575 C C . ALA A 1 84 ? 27.641 -32.710 -21.699 1.00 38.41 84 ALA A C 1
ATOM 577 O O . ALA A 1 84 ? 27.755 -31.591 -22.201 1.00 38.41 84 ALA A O 1
ATOM 578 N N . GLU A 1 85 ? 28.420 -33.734 -22.036 1.00 37.38 85 GLU A N 1
ATOM 579 C CA . GLU A 1 85 ? 29.319 -33.774 -23.186 1.00 37.38 85 GLU A CA 1
ATOM 580 C C . GLU A 1 85 ? 28.559 -33.584 -24.506 1.00 37.38 85 GLU A C 1
ATOM 582 O O . GLU A 1 85 ? 27.618 -34.317 -24.791 1.00 37.38 85 GLU A O 1
ATOM 587 N N . VAL A 1 86 ? 29.063 -32.697 -25.367 1.00 41.84 86 VAL A N 1
ATOM 588 C CA . VAL A 1 86 ? 29.280 -33.023 -26.783 1.00 41.84 86 VAL A CA 1
ATOM 589 C C . VAL A 1 86 ? 30.665 -32.501 -27.143 1.00 41.84 86 VAL A C 1
ATOM 591 O O . VAL A 1 86 ? 30.899 -31.301 -27.294 1.00 41.84 86 VAL A O 1
ATOM 594 N N . THR A 1 87 ? 31.600 -33.435 -27.236 1.00 43.94 87 THR A N 1
ATOM 595 C CA . THR A 1 87 ? 32.867 -33.275 -27.935 1.00 43.94 87 THR A CA 1
ATOM 596 C C . THR A 1 87 ? 32.585 -33.117 -29.431 1.00 43.94 87 THR A C 1
ATOM 598 O O . THR A 1 87 ? 31.771 -33.839 -30.000 1.00 43.94 87 THR A O 1
ATOM 601 N N . GLY A 1 88 ? 33.264 -32.177 -30.094 1.00 37.59 88 GLY A N 1
ATOM 602 C CA . GLY A 1 88 ? 33.328 -32.179 -31.556 1.00 37.59 88 GLY A CA 1
ATOM 603 C C . GLY A 1 88 ? 33.405 -30.806 -32.211 1.00 37.59 88 GLY A C 1
ATOM 604 O O . GLY A 1 88 ? 32.407 -30.107 -32.339 1.00 37.59 88 GLY A O 1
ATOM 605 N N . GLY A 1 89 ? 34.584 -30.488 -32.747 1.00 36.09 89 GLY A N 1
ATOM 606 C CA . GLY A 1 89 ? 34.676 -29.700 -33.976 1.00 36.09 89 GLY A CA 1
ATOM 607 C C . GLY A 1 89 ? 35.091 -28.240 -33.829 1.00 36.09 89 GLY A C 1
ATOM 608 O O . GLY A 1 89 ? 34.295 -27.325 -34.025 1.00 36.09 89 GLY A O 1
ATOM 609 N N . VAL A 1 90 ? 36.395 -28.013 -33.665 1.00 51.09 90 VAL A N 1
ATOM 610 C CA . VAL A 1 90 ? 37.046 -26.891 -34.352 1.00 51.09 90 VAL A CA 1
ATOM 611 C C . VAL A 1 90 ? 36.890 -27.135 -35.850 1.00 51.09 90 VAL A C 1
ATOM 613 O O . VAL A 1 90 ? 37.609 -27.960 -36.388 1.00 51.09 90 VAL A O 1
ATOM 616 N N . THR A 1 91 ? 35.993 -26.418 -36.527 1.00 40.38 91 THR A N 1
ATOM 617 C CA . THR A 1 91 ? 36.213 -25.974 -37.913 1.00 40.38 91 THR A CA 1
ATOM 618 C C . THR A 1 91 ? 35.383 -24.732 -38.189 1.00 40.38 91 THR A C 1
ATOM 620 O O . THR A 1 91 ? 34.195 -24.663 -37.883 1.00 40.38 91 THR A O 1
ATOM 623 N N . GLY A 1 92 ? 36.051 -23.737 -38.764 1.00 49.69 92 GLY A N 1
ATOM 624 C CA . GLY A 1 92 ? 35.514 -22.424 -39.066 1.00 49.69 92 GLY A CA 1
ATOM 625 C C . GLY A 1 92 ? 34.266 -22.417 -39.946 1.00 49.69 92 GLY A C 1
ATOM 626 O O . GLY A 1 92 ? 33.911 -23.385 -40.605 1.00 49.69 92 GLY A O 1
ATOM 627 N N . GLY A 1 93 ? 33.651 -21.236 -40.023 1.00 47.38 93 GLY A N 1
ATOM 628 C CA . GLY A 1 93 ? 32.761 -20.942 -41.144 1.00 47.38 93 GLY A CA 1
ATOM 629 C C . GLY A 1 93 ? 31.476 -20.194 -40.831 1.00 47.38 93 GLY A C 1
ATOM 630 O O . GLY A 1 93 ? 30.463 -20.458 -41.464 1.00 47.38 93 GLY A O 1
ATOM 631 N N . ARG A 1 94 ? 31.474 -19.210 -39.923 1.00 50.97 94 ARG A N 1
ATOM 632 C CA . ARG A 1 94 ? 30.376 -18.219 -39.912 1.00 50.97 94 ARG A CA 1
ATOM 633 C C . ARG A 1 94 ? 30.818 -16.775 -39.665 1.00 50.97 94 ARG A C 1
ATOM 635 O O . ARG A 1 94 ? 30.043 -15.939 -39.219 1.00 50.97 94 ARG A O 1
ATOM 642 N N . SER A 1 95 ? 32.060 -16.449 -40.028 1.00 53.31 95 SER A N 1
ATOM 643 C CA . SER A 1 95 ? 32.548 -15.059 -40.055 1.00 53.31 95 SER A CA 1
ATOM 644 C C . SER A 1 95 ? 32.434 -14.379 -41.424 1.00 53.31 95 SER A C 1
ATOM 646 O O . SER A 1 95 ? 32.584 -13.166 -41.496 1.00 53.31 95 SER A O 1
ATOM 648 N N . ARG A 1 96 ? 32.081 -15.101 -42.499 1.00 56.31 96 ARG A N 1
ATOM 649 C CA . ARG A 1 96 ? 32.024 -14.537 -43.863 1.00 56.31 96 ARG A CA 1
ATOM 650 C C . ARG A 1 96 ? 30.666 -13.982 -44.319 1.00 56.31 96 ARG A C 1
ATOM 652 O O . ARG A 1 96 ? 30.586 -13.452 -45.415 1.00 56.31 96 ARG A O 1
ATOM 659 N N . LYS A 1 97 ? 29.622 -14.011 -43.478 1.00 49.47 97 LYS A N 1
ATOM 660 C CA . LYS A 1 97 ? 28.324 -13.352 -43.766 1.00 49.47 97 LYS A CA 1
ATOM 661 C C . LYS A 1 97 ? 27.992 -12.204 -42.806 1.00 49.47 97 LYS A C 1
ATOM 663 O O . LYS A 1 97 ? 26.846 -11.797 -42.692 1.00 49.47 97 LYS A O 1
ATOM 668 N N . ARG A 1 98 ? 28.993 -11.687 -42.083 1.00 56.66 98 ARG A N 1
ATOM 669 C CA . ARG A 1 98 ? 28.836 -10.478 -41.257 1.00 56.66 98 ARG A CA 1
ATOM 67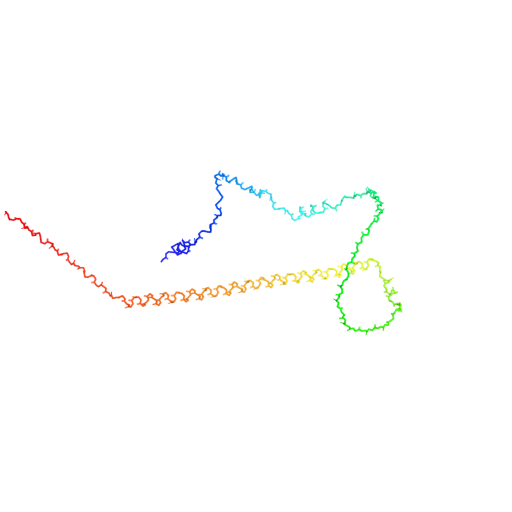0 C C . ARG A 1 98 ? 29.320 -9.209 -41.956 1.00 56.66 98 ARG A C 1
ATOM 672 O O . ARG A 1 98 ? 29.000 -8.130 -41.481 1.00 56.66 98 ARG A O 1
ATOM 679 N N . HIS A 1 99 ? 30.041 -9.305 -43.073 1.00 53.06 99 HIS A N 1
ATOM 680 C CA . HIS A 1 99 ? 30.769 -8.180 -43.671 1.00 53.06 99 HIS A CA 1
ATOM 681 C C . HIS A 1 99 ? 30.069 -7.460 -44.837 1.00 53.06 99 HIS A C 1
ATOM 683 O O . HIS A 1 99 ? 30.748 -6.881 -45.671 1.00 53.06 99 HIS A O 1
ATOM 689 N N . LEU A 1 100 ? 28.732 -7.463 -44.882 1.00 60.12 100 LEU A N 1
ATOM 690 C CA . LEU A 1 100 ? 27.966 -6.686 -45.872 1.00 60.12 100 LEU A CA 1
ATOM 691 C C . LEU A 1 100 ? 26.976 -5.700 -45.237 1.00 60.12 100 LEU A C 1
ATOM 693 O O . LEU A 1 100 ? 26.023 -5.286 -45.875 1.00 60.12 100 LEU A O 1
ATOM 697 N N . MET A 1 101 ? 27.167 -5.363 -43.962 1.00 60.84 101 MET A N 1
ATOM 698 C CA . MET A 1 101 ? 26.456 -4.250 -43.334 1.00 60.84 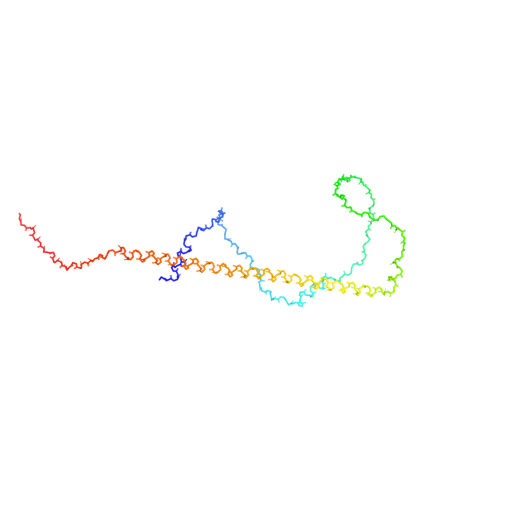101 MET A CA 1
ATOM 699 C C . MET A 1 101 ? 27.490 -3.193 -43.004 1.00 60.84 101 MET A C 1
ATOM 701 O O . MET A 1 101 ? 28.519 -3.524 -42.393 1.00 60.84 101 MET A O 1
ATOM 705 N N . ASP A 1 102 ? 27.213 -1.969 -43.437 1.00 78.25 102 ASP A N 1
ATOM 706 C CA . ASP A 1 102 ? 28.069 -0.819 -43.213 1.00 78.25 102 ASP A CA 1
ATOM 707 C C . ASP A 1 102 ? 28.302 -0.652 -41.695 1.00 78.25 102 ASP A C 1
ATOM 709 O O . ASP A 1 102 ? 27.405 -0.953 -40.891 1.00 78.25 102 ASP A O 1
ATOM 713 N N . PRO A 1 103 ? 29.495 -0.242 -41.226 1.00 78.69 103 PRO A N 1
ATOM 714 C CA . PRO A 1 103 ? 29.734 -0.010 -39.803 1.00 78.69 103 PRO A CA 1
ATOM 715 C C . PRO A 1 103 ? 28.692 0.918 -39.155 1.00 78.69 103 PRO A C 1
ATOM 717 O O . PRO A 1 103 ? 28.382 0.745 -37.971 1.00 78.69 103 PRO A O 1
ATOM 720 N N . MET A 1 104 ? 28.100 1.834 -39.930 1.00 75.75 104 MET A N 1
ATOM 721 C CA . MET A 1 104 ? 26.996 2.693 -39.492 1.00 75.75 104 MET A CA 1
ATOM 722 C C . MET A 1 104 ? 25.706 1.910 -39.209 1.00 75.75 104 MET A C 1
ATOM 724 O O . MET A 1 104 ? 25.086 2.120 -38.164 1.00 75.75 104 MET A O 1
ATOM 728 N N . ASP A 1 105 ? 25.347 0.934 -40.045 1.00 85.19 105 ASP A N 1
ATOM 729 C CA . ASP A 1 105 ? 24.145 0.106 -39.861 1.00 85.19 105 ASP A CA 1
ATOM 730 C C . ASP A 1 105 ? 24.239 -0.776 -38.612 1.00 85.19 105 ASP A C 1
ATOM 732 O O . ASP A 1 105 ? 23.265 -0.959 -37.872 1.00 85.19 105 ASP A O 1
ATOM 736 N N . ARG A 1 106 ? 25.438 -1.292 -38.310 1.00 86.25 106 ARG A N 1
ATOM 737 C CA . ARG A 1 106 ? 25.669 -2.058 -37.073 1.00 86.25 106 ARG A CA 1
ATOM 738 C C . ARG A 1 106 ? 25.507 -1.181 -35.833 1.00 86.25 106 ARG A C 1
ATOM 740 O O . ARG A 1 106 ? 24.912 -1.628 -34.847 1.00 86.25 106 ARG A O 1
ATOM 747 N N . ALA A 1 107 ? 26.003 0.056 -35.883 1.00 89.75 107 ALA A N 1
ATOM 748 C CA . ALA A 1 107 ? 25.853 1.018 -34.796 1.00 89.75 107 ALA A CA 1
ATOM 749 C C . ALA A 1 107 ? 24.382 1.423 -34.600 1.00 89.75 107 ALA A C 1
ATOM 751 O O . ALA A 1 107 ? 23.900 1.449 -33.463 1.00 89.75 107 ALA A O 1
ATOM 752 N N . ALA A 1 108 ? 23.643 1.663 -35.687 1.00 92.81 108 ALA A N 1
ATOM 753 C CA . ALA A 1 108 ? 22.212 1.963 -35.648 1.00 92.81 108 ALA A CA 1
ATOM 754 C C . ALA A 1 108 ? 21.403 0.803 -35.039 1.00 92.81 108 ALA A C 1
ATOM 756 O O . ALA A 1 108 ? 20.629 1.007 -34.099 1.00 92.81 108 ALA A O 1
ATOM 757 N N . MET A 1 109 ? 21.660 -0.434 -35.473 1.00 92.25 109 MET A N 1
ATOM 758 C CA . MET A 1 109 ? 20.997 -1.622 -34.927 1.00 92.25 109 MET A CA 1
ATOM 759 C C . MET A 1 109 ? 21.320 -1.833 -33.438 1.00 92.25 109 MET A C 1
ATOM 761 O O . MET A 1 109 ? 20.455 -2.231 -32.653 1.00 92.25 109 MET A O 1
ATOM 765 N N . GLN A 1 110 ? 22.551 -1.548 -33.007 1.00 94.94 110 GLN A N 1
ATOM 766 C CA . GLN A 1 110 ? 22.926 -1.630 -31.594 1.00 94.94 110 GLN A CA 1
ATOM 767 C C . GLN A 1 110 ? 22.237 -0.548 -30.749 1.00 94.94 110 GLN A C 1
ATOM 769 O O . GLN A 1 110 ? 21.785 -0.844 -29.637 1.00 94.94 110 GLN A O 1
ATOM 774 N N . ARG A 1 111 ? 22.099 0.677 -31.275 1.00 95.56 111 ARG A N 1
ATOM 775 C CA . ARG A 1 111 ? 21.306 1.746 -30.642 1.00 95.56 111 ARG A CA 1
ATOM 776 C C . ARG A 1 111 ? 19.844 1.335 -30.513 1.00 95.56 111 ARG A C 1
ATOM 778 O O . ARG A 1 111 ? 19.296 1.446 -29.422 1.00 95.56 111 ARG A O 1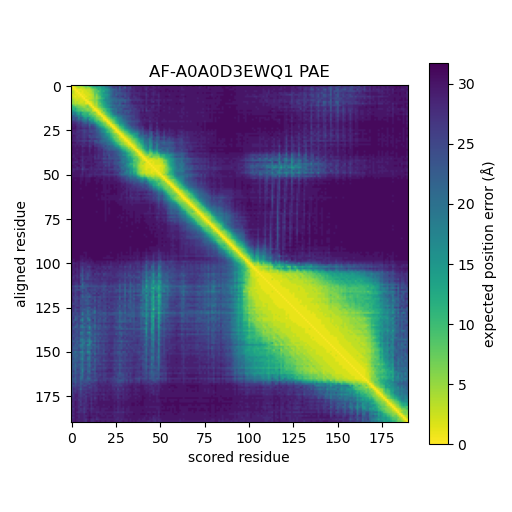
ATOM 785 N N . GLN A 1 112 ? 19.244 0.776 -31.562 1.00 96.69 112 GLN A N 1
ATOM 786 C CA . GLN A 1 112 ? 17.865 0.286 -31.518 1.00 96.69 112 GLN A CA 1
ATOM 787 C C . GLN A 1 112 ? 17.687 -0.812 -30.461 1.00 96.69 112 GLN A C 1
ATOM 789 O O . GLN A 1 112 ? 16.769 -0.740 -29.649 1.00 96.69 112 GLN A O 1
ATOM 794 N N . LYS A 1 113 ? 18.609 -1.782 -30.386 1.00 97.12 113 LYS A N 1
ATOM 795 C CA . LYS A 1 113 ? 18.596 -2.812 -29.330 1.00 97.12 113 LYS A CA 1
ATOM 796 C C . LYS A 1 113 ? 18.679 -2.210 -27.926 1.00 97.12 113 LYS A C 1
ATOM 798 O O . LYS A 1 113 ? 17.997 -2.684 -27.021 1.00 97.12 113 LYS A O 1
ATOM 803 N N . ARG A 1 114 ? 19.501 -1.173 -27.728 1.00 97.69 114 ARG A N 1
ATOM 804 C CA . ARG A 1 114 ? 19.575 -0.441 -26.452 1.00 97.69 114 ARG A CA 1
ATOM 805 C C . ARG A 1 114 ? 18.279 0.308 -26.150 1.00 97.69 114 ARG A C 1
ATOM 807 O O . ARG A 1 114 ? 17.832 0.253 -25.012 1.00 97.69 114 ARG A O 1
ATOM 814 N N . MET A 1 115 ? 17.666 0.940 -27.149 1.00 97.88 115 MET A N 1
ATOM 815 C CA . MET A 1 115 ? 16.387 1.642 -27.003 1.00 97.88 115 MET A CA 1
ATOM 816 C C . MET A 1 115 ? 15.259 0.689 -26.613 1.00 97.88 115 MET A C 1
ATOM 818 O O . MET A 1 115 ? 14.490 1.000 -25.710 1.00 97.88 115 MET A O 1
ATOM 822 N N . ILE A 1 116 ? 15.209 -0.497 -27.223 1.00 97.44 116 ILE A N 1
ATOM 823 C CA . ILE A 1 116 ? 14.233 -1.537 -26.876 1.00 97.44 116 ILE A CA 1
ATOM 824 C C . ILE A 1 116 ? 14.435 -1.986 -25.424 1.00 97.44 116 ILE A C 1
ATOM 826 O O . ILE A 1 116 ? 13.513 -1.880 -24.621 1.00 97.44 116 ILE A O 1
ATOM 830 N N . LYS A 1 117 ? 15.660 -2.371 -25.043 1.00 98.25 117 LYS A N 1
ATOM 831 C CA . LYS A 1 117 ? 15.953 -2.812 -23.668 1.00 98.25 117 LYS A CA 1
ATOM 832 C C . LYS A 1 117 ? 15.708 -1.723 -22.629 1.00 98.25 117 LYS A C 1
ATOM 834 O O . LYS A 1 117 ? 15.214 -2.009 -21.545 1.00 98.25 117 LYS A O 1
ATOM 839 N N . ASN A 1 118 ? 16.059 -0.476 -22.938 1.00 98.31 118 ASN A N 1
ATOM 840 C CA . ASN A 1 118 ? 15.817 0.638 -22.034 1.00 98.31 118 ASN A CA 1
ATOM 841 C C . ASN A 1 118 ? 14.312 0.862 -21.854 1.00 98.31 118 ASN A C 1
ATOM 843 O O . ASN A 1 118 ? 13.853 0.953 -20.718 1.00 98.31 118 ASN A O 1
ATOM 847 N N . ARG A 1 119 ? 13.544 0.830 -22.949 1.00 98.12 119 ARG A N 1
ATOM 848 C CA . ARG A 1 119 ? 12.083 0.926 -22.916 1.00 98.12 119 ARG A CA 1
ATOM 849 C C . ARG A 1 119 ? 11.460 -0.190 -22.080 1.00 98.12 119 ARG A C 1
ATOM 851 O O . ARG A 1 119 ? 10.631 0.099 -21.223 1.00 98.12 119 ARG A O 1
ATOM 858 N N . GLU A 1 120 ? 11.895 -1.431 -22.273 1.00 98.06 120 GLU A N 1
ATOM 859 C CA . GLU A 1 120 ? 11.458 -2.581 -21.472 1.00 98.06 120 GLU A CA 1
ATOM 860 C C . GLU A 1 120 ? 11.818 -2.410 -19.991 1.00 98.06 120 GLU A C 1
ATOM 862 O O . GLU A 1 120 ? 10.976 -2.602 -19.115 1.00 98.06 120 GLU A O 1
ATOM 867 N N . SER A 1 121 ? 13.052 -1.994 -19.692 1.00 97.88 121 SER A N 1
ATOM 868 C CA . SER A 1 121 ? 13.499 -1.785 -18.311 1.00 97.88 121 SER A CA 1
ATOM 869 C C . SER A 1 121 ? 12.752 -0.641 -17.618 1.00 97.88 121 SER A C 1
ATOM 871 O O . SER A 1 121 ? 12.404 -0.756 -16.444 1.00 97.88 121 SER A O 1
ATOM 873 N N . ALA A 1 122 ? 12.439 0.430 -18.351 1.00 98.06 122 ALA A N 1
ATOM 874 C CA . ALA A 1 122 ? 11.656 1.552 -17.858 1.00 98.06 122 ALA A CA 1
ATOM 875 C C . ALA A 1 122 ? 10.201 1.136 -17.607 1.00 98.06 122 ALA A C 1
ATOM 877 O O . ALA A 1 122 ? 9.646 1.490 -16.568 1.00 98.06 122 ALA A O 1
ATOM 878 N N . ALA A 1 123 ? 9.602 0.349 -18.509 1.00 98.38 123 ALA A N 1
ATOM 879 C CA . ALA A 1 123 ? 8.260 -0.201 -18.330 1.00 98.38 123 ALA A CA 1
ATOM 880 C C . ALA A 1 123 ? 8.190 -1.097 -17.085 1.00 98.38 123 ALA A C 1
ATOM 882 O O . ALA A 1 123 ? 7.376 -0.843 -16.202 1.00 98.38 123 ALA A O 1
ATOM 883 N N . ARG A 1 124 ? 9.121 -2.049 -16.944 1.00 98.25 124 ARG A N 1
ATOM 884 C CA . ARG A 1 124 ? 9.211 -2.917 -15.759 1.00 98.25 124 ARG A CA 1
ATOM 885 C C . ARG A 1 124 ? 9.445 -2.122 -14.471 1.00 98.25 124 ARG A C 1
ATOM 887 O O . ARG A 1 124 ? 8.938 -2.480 -13.415 1.00 98.25 124 ARG A O 1
ATOM 894 N N . SER A 1 125 ? 10.227 -1.044 -14.525 1.00 98.56 125 SER A N 1
ATOM 895 C CA . SER A 1 125 ? 10.435 -0.185 -13.355 1.00 98.56 125 SER A CA 1
ATOM 896 C C . SER A 1 125 ? 9.151 0.540 -12.942 1.00 98.56 125 SER A C 1
ATOM 898 O O . SER A 1 125 ? 8.869 0.624 -11.747 1.00 98.56 125 SER A O 1
ATOM 900 N N . ARG A 1 126 ? 8.361 1.024 -13.909 1.00 98.38 126 ARG A N 1
ATOM 901 C CA . ARG A 1 126 ? 7.047 1.632 -13.646 1.00 98.38 126 ARG A CA 1
ATOM 902 C C . ARG A 1 126 ? 6.072 0.611 -13.076 1.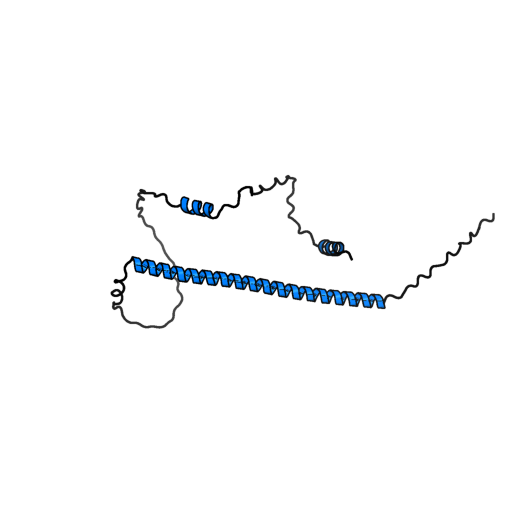00 98.38 126 ARG A C 1
ATOM 904 O O . ARG A 1 126 ? 5.456 0.902 -12.063 1.00 98.38 126 ARG A O 1
ATOM 911 N N . GLU A 1 127 ? 6.011 -0.579 -13.665 1.00 98.12 127 GLU A N 1
ATOM 912 C CA . GLU A 1 127 ? 5.180 -1.691 -13.191 1.00 98.12 127 GLU A CA 1
ATOM 913 C C . GLU A 1 127 ? 5.503 -2.055 -11.737 1.00 98.12 127 GLU A C 1
ATOM 915 O O . GLU A 1 127 ? 4.607 -2.110 -10.904 1.00 9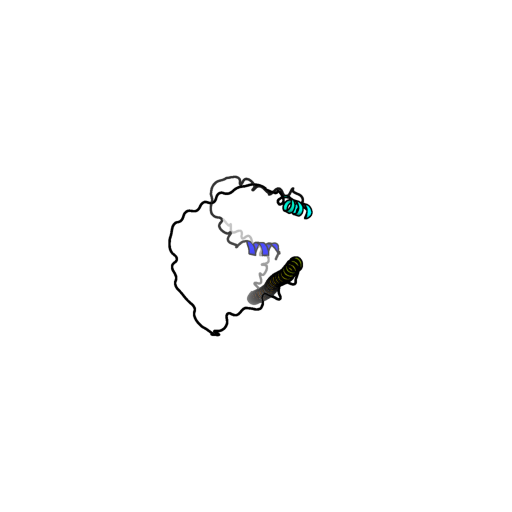8.12 127 GLU A O 1
ATOM 920 N N . ARG A 1 128 ? 6.788 -2.197 -11.385 1.00 98.56 128 ARG A N 1
ATOM 921 C CA . ARG A 1 128 ? 7.197 -2.455 -9.992 1.00 98.56 128 ARG A CA 1
ATOM 922 C C . ARG A 1 128 ? 6.753 -1.355 -9.029 1.00 98.56 128 ARG A C 1
ATOM 924 O O . ARG A 1 128 ? 6.312 -1.661 -7.929 1.00 98.56 128 ARG A O 1
ATOM 931 N N . LYS A 1 129 ? 6.873 -0.082 -9.426 1.00 98.62 129 LYS A N 1
ATOM 932 C CA . LYS A 1 129 ? 6.399 1.041 -8.602 1.00 98.62 129 LYS A CA 1
ATOM 933 C C . LYS A 1 129 ? 4.879 1.035 -8.463 1.00 98.62 129 LYS A C 1
ATOM 935 O O . LYS A 1 129 ? 4.391 1.279 -7.372 1.00 98.62 129 LYS A O 1
ATOM 940 N N . GLN A 1 130 ? 4.152 0.745 -9.540 1.00 98.44 130 GLN A N 1
ATOM 941 C CA . GLN A 1 130 ? 2.695 0.624 -9.508 1.00 98.44 130 GLN A CA 1
ATOM 942 C C . GLN A 1 130 ? 2.248 -0.521 -8.599 1.00 98.44 130 GLN A C 1
ATOM 944 O O . GLN A 1 130 ? 1.358 -0.314 -7.788 1.00 98.44 130 GLN A O 1
ATOM 949 N N . ALA A 1 131 ? 2.900 -1.684 -8.675 1.00 98.12 131 ALA A N 1
ATOM 950 C CA . ALA A 1 131 ? 2.612 -2.817 -7.801 1.00 98.12 131 ALA A CA 1
ATOM 951 C C . ALA A 1 131 ? 2.835 -2.468 -6.322 1.00 98.12 131 ALA A C 1
ATOM 953 O O . ALA A 1 131 ? 1.964 -2.727 -5.504 1.00 98.12 131 ALA A O 1
ATOM 954 N N . TYR A 1 132 ? 3.956 -1.817 -5.997 1.00 98.31 132 TYR A N 1
ATOM 955 C CA . TYR A 1 132 ? 4.235 -1.364 -4.632 1.00 98.31 132 TYR A CA 1
ATOM 956 C C . TYR A 1 132 ? 3.204 -0.343 -4.128 1.00 98.31 132 TYR A C 1
ATOM 958 O O . TYR A 1 132 ? 2.756 -0.428 -2.991 1.00 98.31 132 TYR A O 1
ATOM 966 N N . ILE A 1 133 ? 2.798 0.611 -4.972 1.00 98.38 133 ILE A N 1
ATOM 967 C CA . ILE A 1 133 ? 1.757 1.586 -4.615 1.00 98.38 133 ILE A CA 1
ATOM 968 C C . ILE A 1 133 ? 0.421 0.877 -4.371 1.00 98.38 133 ILE A C 1
ATOM 970 O O . ILE A 1 133 ? -0.197 1.117 -3.343 1.00 98.38 133 ILE A O 1
ATOM 974 N N . ALA A 1 134 ? 0.015 -0.033 -5.258 1.00 98.25 134 ALA A N 1
ATOM 975 C CA . ALA A 1 134 ? -1.223 -0.793 -5.105 1.00 98.25 134 ALA A CA 1
ATOM 976 C C . ALA A 1 134 ? -1.215 -1.674 -3.841 1.00 98.25 134 ALA A C 1
ATOM 978 O O . ALA A 1 134 ? -2.230 -1.788 -3.159 1.00 98.25 134 ALA A O 1
ATOM 979 N N . GLU A 1 135 ? -0.069 -2.272 -3.500 1.00 98.06 135 GLU A N 1
ATOM 980 C CA . GLU A 1 135 ? 0.110 -3.020 -2.252 1.00 98.06 135 GLU A CA 1
ATOM 981 C C . GLU A 1 135 ? -0.098 -2.112 -1.033 1.00 98.06 135 GLU A C 1
ATOM 983 O O . GLU A 1 135 ? -0.890 -2.447 -0.151 1.00 98.06 135 GLU A O 1
ATOM 988 N N . LEU A 1 136 ? 0.534 -0.934 -1.011 1.00 98.56 136 LEU A N 1
ATOM 989 C CA . LEU A 1 136 ? 0.345 0.041 0.065 1.00 98.56 136 LEU A CA 1
ATOM 990 C C . LEU A 1 136 ? -1.101 0.537 0.165 1.00 98.56 136 LEU A C 1
ATOM 992 O O . LEU A 1 136 ? -1.636 0.605 1.268 1.00 98.56 136 LEU A O 1
ATOM 996 N N . GLU A 1 137 ? -1.740 0.858 -0.961 1.00 98.00 137 GLU A N 1
ATOM 997 C CA . GLU A 1 137 ? -3.151 1.261 -1.005 1.00 98.00 137 GLU A CA 1
ATOM 998 C C . GLU A 1 137 ? -4.043 0.162 -0.414 1.00 98.00 137 GLU A C 1
ATOM 1000 O O . GLU A 1 137 ? -4.882 0.444 0.441 1.00 98.00 137 GLU A O 1
ATOM 1005 N N . SER A 1 138 ? -3.806 -1.101 -0.783 1.00 98.06 138 SER A N 1
ATOM 1006 C CA . SER A 1 138 ? -4.557 -2.231 -0.229 1.00 98.06 138 SER A CA 1
ATOM 1007 C C . SER A 1 138 ? -4.356 -2.384 1.282 1.00 98.06 138 SER A C 1
ATOM 1009 O O . SER A 1 138 ? -5.328 -2.578 2.012 1.00 98.06 138 SER A O 1
ATOM 1011 N N . LEU A 1 139 ? -3.125 -2.217 1.776 1.00 98.12 139 LEU A N 1
ATOM 1012 C CA . LEU A 1 139 ? -2.824 -2.306 3.203 1.00 98.12 139 LEU A CA 1
ATOM 1013 C C . LEU A 1 139 ? -3.510 -1.187 3.993 1.00 98.12 139 LEU A C 1
ATOM 1015 O O . LEU A 1 139 ? -4.064 -1.445 5.059 1.00 98.12 139 LEU A O 1
ATOM 1019 N N . VAL A 1 140 ? -3.513 0.039 3.466 1.00 98.31 140 VAL A N 1
ATOM 1020 C CA . VAL A 1 140 ? -4.222 1.166 4.088 1.00 98.31 140 VAL A CA 1
ATOM 1021 C C . VAL A 1 140 ? -5.710 0.854 4.198 1.00 98.31 140 VAL A C 1
ATOM 1023 O O . VAL A 1 140 ? -6.257 0.956 5.292 1.00 98.31 140 VAL A O 1
ATOM 1026 N N . THR A 1 141 ? -6.344 0.390 3.115 1.00 97.50 141 THR A N 1
ATOM 1027 C CA . THR A 1 141 ? -7.777 0.050 3.155 1.00 97.50 141 THR A CA 1
ATOM 1028 C C . THR A 1 141 ? -8.091 -1.054 4.166 1.00 97.50 141 THR A C 1
ATOM 1030 O O . THR A 1 141 ? -9.044 -0.925 4.931 1.00 97.50 141 THR A O 1
ATOM 1033 N N . GLN A 1 142 ? -7.256 -2.095 4.251 1.00 97.75 142 GLN A N 1
ATOM 1034 C CA . GLN A 1 142 ? -7.429 -3.172 5.232 1.00 97.75 142 GLN A CA 1
ATOM 1035 C C . GLN A 1 142 ? -7.314 -2.654 6.669 1.00 97.75 142 GLN A C 1
ATOM 1037 O O . GLN A 1 142 ? -8.166 -2.948 7.504 1.00 97.75 142 GLN A O 1
ATOM 1042 N N . LEU A 1 143 ? -6.299 -1.837 6.957 1.00 98.12 143 LEU A N 1
ATOM 1043 C CA . LEU A 1 143 ? -6.100 -1.267 8.290 1.00 98.12 143 LEU A CA 1
ATOM 1044 C C . LEU A 1 143 ? -7.221 -0.298 8.684 1.00 98.12 143 LEU A C 1
ATOM 1046 O O . LEU A 1 143 ? -7.608 -0.241 9.852 1.00 98.12 143 LEU A O 1
ATOM 1050 N N . GLU A 1 144 ? -7.758 0.467 7.736 1.00 97.56 144 GLU A N 1
ATOM 1051 C CA . GLU A 1 144 ? -8.912 1.339 7.972 1.00 97.56 144 GLU A CA 1
ATOM 1052 C C . GLU A 1 144 ? -10.172 0.530 8.310 1.00 97.56 144 GLU A C 1
ATOM 1054 O O . GLU A 1 144 ? -10.881 0.866 9.265 1.00 97.56 144 GLU A O 1
ATOM 1059 N N . GLU A 1 145 ? -10.426 -0.564 7.589 1.00 97.44 145 GLU A N 1
ATOM 1060 C CA . GLU A 1 145 ? -11.535 -1.482 7.870 1.00 97.44 145 GLU A CA 1
ATOM 1061 C C . GLU A 1 145 ? -11.394 -2.160 9.240 1.00 97.44 145 GLU A C 1
ATOM 1063 O O . GLU A 1 145 ? -12.355 -2.195 10.020 1.00 97.44 145 GLU A O 1
ATOM 1068 N N . GLU A 1 146 ? -10.198 -2.658 9.564 1.00 97.38 146 GLU A N 1
ATOM 1069 C CA . GLU A 1 146 ? -9.896 -3.273 10.859 1.00 97.38 146 GLU A CA 1
ATOM 1070 C C . GLU A 1 146 ? -10.078 -2.278 12.006 1.00 97.38 146 GLU A C 1
ATOM 1072 O O . GLU A 1 146 ? -10.775 -2.579 12.977 1.00 97.38 146 GLU A O 1
ATOM 1077 N N . ASN A 1 147 ? -9.543 -1.062 11.877 1.00 96.62 147 ASN A N 1
ATOM 1078 C CA . ASN A 1 147 ? -9.736 -0.012 12.876 1.00 96.62 147 ASN A CA 1
ATOM 1079 C C . ASN A 1 147 ? -11.218 0.327 13.054 1.00 96.62 147 ASN A C 1
ATOM 1081 O O . ASN A 1 147 ? -11.705 0.395 14.186 1.00 96.62 147 ASN A O 1
ATOM 1085 N N . ALA A 1 148 ? -11.965 0.495 11.959 1.00 96.81 148 ALA A N 1
ATOM 1086 C CA . ALA A 1 148 ? -13.396 0.780 1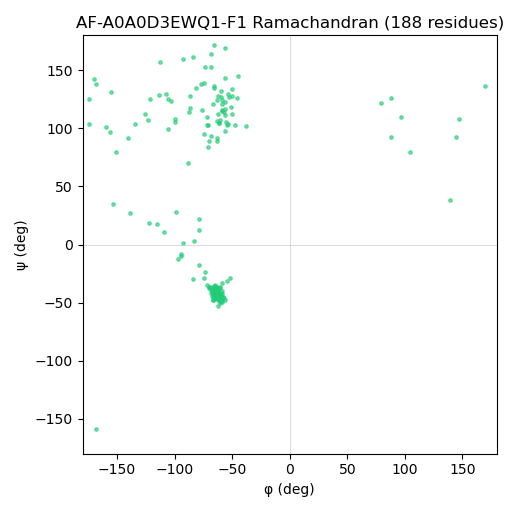2.025 1.00 96.81 148 ALA A CA 1
ATOM 1087 C C . ALA A 1 148 ? -14.174 -0.343 12.728 1.00 96.81 148 ALA A C 1
ATOM 1089 O O . ALA A 1 148 ? -15.116 -0.071 13.480 1.00 96.81 148 ALA A O 1
ATOM 1090 N N . LYS A 1 149 ? -13.785 -1.603 12.513 1.00 97.00 149 LYS A N 1
ATOM 1091 C CA . LYS A 1 149 ? -14.366 -2.755 13.208 1.00 97.00 149 LYS A CA 1
ATOM 1092 C C . LYS A 1 149 ? -14.037 -2.735 14.702 1.00 97.00 149 LYS A C 1
ATOM 1094 O O . LYS A 1 149 ? -14.953 -2.853 15.514 1.00 97.00 149 LYS A O 1
ATOM 1099 N N . MET A 1 150 ? -12.775 -2.513 15.063 1.00 95.75 150 MET A N 1
ATOM 1100 C CA . MET A 1 150 ? -12.341 -2.434 16.462 1.00 95.75 150 MET A CA 1
ATOM 1101 C C . MET A 1 150 ? -13.067 -1.320 17.223 1.00 95.75 150 MET A C 1
ATOM 1103 O O . MET A 1 150 ? -13.544 -1.548 18.334 1.00 95.75 150 MET A O 1
ATOM 1107 N N . PHE A 1 151 ? -13.230 -0.140 16.617 1.00 96.56 151 PHE A N 1
ATOM 1108 C CA . PHE A 1 151 ? -13.990 0.955 17.226 1.00 96.56 151 PHE A CA 1
ATOM 1109 C C . PHE A 1 151 ? -15.462 0.600 17.448 1.00 96.56 151 PHE A C 1
ATOM 1111 O O . PHE A 1 151 ? -16.008 0.908 18.507 1.00 96.56 151 PHE A O 1
ATOM 1118 N N . LYS A 1 152 ? -16.109 -0.078 16.490 1.00 96.69 152 LYS A N 1
ATOM 1119 C CA . LYS A 1 152 ? -17.494 -0.549 16.660 1.00 96.69 152 LYS A CA 1
ATOM 1120 C C . LYS A 1 152 ? -17.609 -1.541 17.812 1.00 96.69 152 LYS A C 1
ATOM 1122 O O . LYS A 1 152 ? -18.494 -1.394 18.648 1.00 96.69 152 LYS A O 1
ATOM 1127 N N . GLU A 1 153 ? -16.700 -2.510 17.893 1.00 96.31 153 GLU A N 1
ATOM 1128 C CA . GLU A 1 153 ? -16.692 -3.495 18.979 1.00 96.31 153 GLU A CA 1
ATOM 1129 C C . GLU A 1 153 ? -16.466 -2.835 20.347 1.00 96.31 153 GLU A C 1
ATOM 1131 O O . GLU A 1 153 ? -17.155 -3.166 21.315 1.00 96.31 153 GLU A O 1
ATOM 1136 N N . GLN A 1 154 ? -15.547 -1.870 20.430 1.00 95.56 154 GLN A N 1
ATOM 1137 C CA . GLN A 1 154 ? -15.307 -1.097 21.650 1.00 95.56 154 GLN A CA 1
ATOM 1138 C C . GLN A 1 154 ? -16.535 -0.285 22.067 1.00 95.56 154 GLN A C 1
ATOM 1140 O O . GLN A 1 154 ? -16.914 -0.317 23.239 1.00 95.56 154 GLN A O 1
ATOM 1145 N N . GLU A 1 155 ? -17.178 0.404 21.125 1.00 95.62 155 GLU A N 1
ATOM 1146 C CA . GLU A 1 155 ? -18.383 1.193 21.383 1.00 95.62 155 GLU A CA 1
ATOM 1147 C C . GLU A 1 155 ? -19.543 0.295 21.833 1.00 95.62 155 GLU A C 1
ATOM 1149 O O . GLU A 1 155 ? -20.204 0.585 22.828 1.00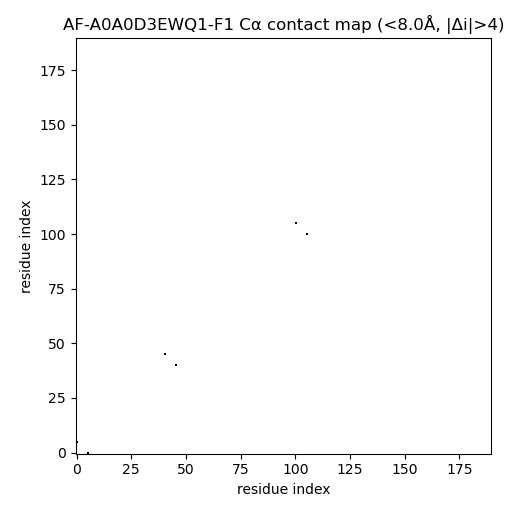 95.62 155 GLU A O 1
ATOM 1154 N N . GLU A 1 156 ? -19.754 -0.850 21.182 1.00 96.06 156 GLU A N 1
ATOM 1155 C CA . GLU A 1 156 ? -20.772 -1.820 21.594 1.00 96.06 156 GLU A CA 1
ATOM 1156 C C . GLU A 1 156 ? -20.520 -2.365 23.004 1.00 96.06 156 GLU A C 1
ATOM 1158 O O . GLU A 1 156 ? -21.452 -2.472 23.808 1.00 96.06 156 GLU A O 1
ATOM 1163 N N . GLN A 1 157 ? -19.273 -2.715 23.328 1.00 95.25 157 GLN A N 1
ATOM 1164 C CA . GLN A 1 157 ? -18.903 -3.164 24.672 1.00 95.25 157 GLN A CA 1
ATOM 1165 C C . GLN A 1 157 ? -19.106 -2.055 25.708 1.00 95.25 157 GLN A C 1
ATOM 1167 O O . GLN A 1 157 ? -19.620 -2.312 26.801 1.00 95.25 157 GLN A O 1
ATOM 1172 N N . HIS A 1 158 ? -18.742 -0.819 25.364 1.00 95.56 158 HIS A N 1
ATOM 1173 C CA . HIS A 1 158 ? -18.940 0.342 26.220 1.00 95.56 158 HIS A CA 1
ATOM 1174 C C . HIS A 1 158 ? -20.429 0.593 26.480 1.00 95.56 158 HIS A C 1
ATOM 1176 O O . HIS A 1 158 ? -20.839 0.735 27.634 1.00 95.56 158 HIS A O 1
ATOM 1182 N N . GLN A 1 159 ? -21.258 0.560 25.436 1.00 95.12 159 GLN A N 1
ATOM 1183 C CA . GLN A 1 159 ? -22.706 0.721 25.544 1.00 95.12 159 GLN A CA 1
ATOM 1184 C C . GLN A 1 159 ? -23.356 -0.393 26.367 1.00 95.12 159 GLN A C 1
ATOM 1186 O O . GLN A 1 159 ? -24.203 -0.095 27.213 1.00 95.12 159 GLN A O 1
ATOM 1191 N N . LYS A 1 160 ? -22.946 -1.656 26.178 1.00 95.31 160 LYS A N 1
ATOM 1192 C CA . LYS A 1 160 ? -23.409 -2.790 26.999 1.00 95.31 160 LYS A CA 1
ATOM 1193 C C . LYS A 1 160 ? -23.084 -2.566 28.474 1.00 95.31 160 LYS A C 1
ATOM 1195 O O . LYS A 1 160 ? -23.995 -2.598 29.297 1.00 95.31 160 LYS A O 1
ATOM 1200 N N . ARG A 1 161 ? -21.835 -2.207 28.793 1.00 94.38 161 ARG A N 1
ATOM 1201 C CA . ARG A 1 161 ? -21.409 -1.894 30.168 1.00 94.38 161 ARG A CA 1
ATOM 1202 C C . ARG A 1 161 ? -22.204 -0.733 30.764 1.00 94.38 161 ARG A C 1
ATOM 1204 O O . ARG A 1 161 ? -22.644 -0.806 31.907 1.00 94.38 161 ARG A O 1
ATOM 1211 N N . LEU A 1 162 ? -22.410 0.344 30.004 1.00 93.38 162 LEU A N 1
ATOM 1212 C CA . LEU A 1 162 ? -23.221 1.478 30.453 1.00 93.38 162 LEU A CA 1
ATOM 1213 C C . LEU A 1 162 ? -24.678 1.079 30.703 1.00 93.38 162 LEU A C 1
ATOM 1215 O O . LEU A 1 162 ? -25.290 1.584 31.644 1.00 93.38 162 LEU A O 1
ATOM 1219 N N . LYS A 1 163 ? -25.244 0.205 29.869 1.00 94.00 163 LYS A N 1
ATOM 1220 C CA . LYS A 1 163 ? -26.609 -0.298 30.034 1.00 94.00 163 LYS A CA 1
ATOM 1221 C C . LYS A 1 163 ? -26.732 -1.160 31.291 1.00 94.00 163 LYS A C 1
ATOM 1223 O O . LYS A 1 163 ? -27.619 -0.895 32.093 1.00 94.00 163 LYS A O 1
ATOM 1228 N N . GLU A 1 164 ? -25.817 -2.103 31.496 1.00 92.00 164 GLU A N 1
ATOM 1229 C CA . GLU A 1 164 ? -25.752 -2.936 32.706 1.00 92.00 164 GLU A CA 1
ATOM 1230 C C . GLU A 1 164 ? -25.631 -2.075 33.969 1.00 92.00 164 GLU A C 1
ATOM 1232 O O . GLU A 1 164 ? -26.385 -2.255 34.923 1.00 92.00 164 GLU A O 1
ATOM 1237 N N . LEU A 1 165 ? -24.749 -1.068 33.953 1.00 89.56 165 LEU A N 1
ATOM 1238 C CA . LEU A 1 165 ? -24.625 -0.119 35.060 1.00 89.56 165 LEU A CA 1
ATOM 1239 C C . LEU A 1 165 ? -25.931 0.645 35.301 1.00 89.56 165 LEU A C 1
ATOM 1241 O O . LEU A 1 165 ? -26.349 0.774 36.446 1.00 89.56 165 LEU A O 1
ATOM 1245 N N . LYS A 1 166 ? -26.607 1.126 34.251 1.00 88.31 166 LYS A N 1
ATOM 1246 C CA . LYS A 1 166 ? -27.904 1.813 34.384 1.00 88.31 166 LYS A CA 1
ATOM 1247 C C . LYS A 1 166 ? -28.998 0.905 34.949 1.00 88.31 166 LYS A C 1
ATOM 1249 O O . LYS A 1 166 ? -29.825 1.395 35.710 1.00 88.31 166 LYS A O 1
ATOM 1254 N N . GLU A 1 167 ? -29.006 -0.377 34.593 1.00 87.25 167 GLU A N 1
ATOM 1255 C CA . GLU A 1 167 ? -29.955 -1.363 35.127 1.00 87.25 167 GLU A CA 1
ATOM 1256 C C . GLU A 1 167 ? -29.656 -1.717 36.594 1.00 87.25 167 GLU A C 1
ATOM 1258 O O . GLU A 1 167 ? -30.583 -1.900 37.381 1.00 87.25 167 GLU A O 1
ATOM 1263 N N . MET A 1 168 ? -28.378 -1.752 36.990 1.00 78.31 168 MET A N 1
ATOM 1264 C CA . MET A 1 168 ? -27.958 -1.993 38.377 1.00 78.31 168 MET A CA 1
ATOM 1265 C C . MET A 1 168 ? -28.067 -0.765 39.294 1.00 78.31 168 MET A C 1
ATOM 1267 O O . MET A 1 168 ? -28.041 -0.909 40.520 1.00 78.31 168 MET A O 1
ATOM 1271 N N . VAL A 1 169 ? -28.167 0.448 38.743 1.00 80.69 169 VAL A N 1
ATOM 1272 C CA . VAL A 1 169 ? -28.316 1.670 39.540 1.00 80.69 169 VAL A CA 1
ATOM 1273 C C . VAL A 1 169 ? -29.716 1.708 40.147 1.00 80.69 169 VAL A C 1
ATOM 1275 O O . VAL A 1 169 ? -30.707 2.052 39.506 1.00 80.69 169 VAL A O 1
ATOM 1278 N N . VAL A 1 170 ? -29.784 1.380 41.437 1.00 70.75 170 VAL A N 1
ATOM 1279 C CA . VAL A 1 170 ? -30.979 1.581 42.256 1.00 70.75 170 VAL A CA 1
ATOM 1280 C C . VAL A 1 170 ? -31.265 3.085 42.318 1.00 70.75 170 VAL A C 1
ATOM 1282 O O . VAL A 1 170 ? -30.389 3.848 42.739 1.00 70.75 170 VAL A O 1
ATOM 1285 N N . PRO A 1 171 ? -32.467 3.550 41.935 1.00 71.81 171 PRO A N 1
ATOM 1286 C CA . PRO A 1 171 ? -32.807 4.958 42.050 1.00 71.81 171 PRO A CA 1
ATOM 1287 C C . PRO A 1 171 ? -32.806 5.365 43.528 1.00 71.81 171 PRO A C 1
ATOM 1289 O O . PRO A 1 171 ? -33.714 5.033 44.292 1.00 71.81 171 PRO A O 1
ATOM 1292 N N . VAL A 1 172 ? -31.783 6.117 43.937 1.00 67.12 172 VAL A N 1
ATOM 1293 C CA . VAL A 1 172 ? -31.758 6.791 45.236 1.00 67.12 172 VAL A CA 1
ATOM 1294 C C . VAL A 1 172 ? -32.711 7.976 45.137 1.00 67.12 172 VAL A C 1
ATOM 1296 O O . VAL A 1 172 ? -32.362 9.050 44.650 1.00 67.12 172 VAL A O 1
ATOM 1299 N N . ILE A 1 173 ? -33.954 7.773 45.572 1.00 71.75 173 ILE A N 1
ATOM 1300 C CA . ILE A 1 173 ? -34.931 8.854 45.699 1.00 71.75 173 ILE A CA 1
ATOM 1301 C C . ILE A 1 173 ? -34.456 9.756 46.841 1.00 71.75 173 ILE A C 1
ATOM 1303 O O . ILE A 1 173 ? -34.765 9.517 48.011 1.00 71.75 173 ILE A O 1
ATOM 1307 N N . ILE A 1 174 ? -33.704 10.807 46.508 1.00 67.50 174 ILE A N 1
ATOM 1308 C CA . ILE A 1 174 ? -33.394 11.888 47.443 1.00 67.50 174 ILE A CA 1
ATOM 1309 C C . ILE A 1 174 ? -34.698 12.652 47.653 1.00 67.50 174 ILE A C 1
ATOM 1311 O O . ILE A 1 174 ? -35.043 13.579 46.916 1.00 67.50 174 ILE A O 1
ATOM 1315 N N . ARG A 1 175 ? -35.481 12.215 48.642 1.00 68.31 175 ARG A N 1
ATOM 1316 C CA . ARG A 1 175 ? -36.638 12.977 49.104 1.00 68.31 175 ARG A CA 1
ATOM 1317 C C . ARG A 1 175 ? -36.086 14.320 49.563 1.00 68.31 175 ARG A C 1
ATOM 1319 O O . ARG A 1 175 ? -35.309 14.356 50.513 1.00 68.31 175 ARG A O 1
ATOM 1326 N N . LYS A 1 176 ? -36.461 15.408 48.879 1.00 65.38 176 LYS A N 1
ATOM 1327 C CA . LYS A 1 176 ? -36.215 16.767 49.368 1.00 65.38 176 LYS A CA 1
ATOM 1328 C C . LYS A 1 176 ? -36.808 16.815 50.770 1.00 65.38 176 LYS A C 1
ATOM 1330 O O . LYS A 1 176 ? -38.028 16.809 50.919 1.00 65.38 176 LYS A O 1
ATOM 1335 N N . THR A 1 177 ? -35.964 16.770 51.796 1.00 64.81 177 THR A N 1
ATOM 1336 C CA . THR A 1 177 ? -36.405 17.035 53.158 1.00 64.81 177 THR A CA 1
ATOM 1337 C C . THR A 1 177 ? -36.937 18.454 53.123 1.00 64.81 177 THR A C 1
ATOM 1339 O O . THR A 1 177 ? -36.157 19.392 52.961 1.00 64.81 177 THR A O 1
ATOM 1342 N N . SER A 1 178 ? -38.263 18.607 53.184 1.00 69.94 178 SER A N 1
ATOM 1343 C CA . SER A 1 178 ? -38.887 19.899 53.456 1.00 69.94 178 SER A CA 1
ATOM 1344 C C . SER A 1 178 ? -38.124 20.498 54.627 1.00 69.94 178 SER A C 1
ATOM 1346 O O . SER A 1 178 ? -37.944 19.783 55.618 1.00 69.94 178 SER A O 1
ATOM 1348 N N . ALA A 1 179 ? -37.614 21.722 54.477 1.00 68.31 179 ALA A N 1
ATOM 1349 C CA . ALA A 1 179 ? -36.843 22.400 55.508 1.00 68.31 179 ALA A CA 1
ATOM 1350 C C . ALA A 1 179 ? -37.606 22.272 56.832 1.00 68.31 179 ALA A C 1
ATOM 1352 O O . ALA A 1 179 ? -38.653 22.884 57.022 1.00 68.31 179 ALA A O 1
ATOM 1353 N N . ARG A 1 180 ? -37.156 21.362 57.702 1.00 68.88 180 ARG A N 1
ATOM 1354 C CA . ARG A 1 180 ? -37.688 21.282 59.053 1.00 68.88 180 ARG A CA 1
ATOM 1355 C C . ARG A 1 180 ? -37.119 22.520 59.705 1.00 68.88 180 ARG A C 1
ATOM 1357 O O . ARG A 1 180 ? -35.906 22.574 59.881 1.00 68.88 180 ARG A O 1
ATOM 1364 N N . ASP A 1 181 ? -37.964 23.502 59.996 1.00 65.94 181 ASP A N 1
ATOM 1365 C CA . ASP A 1 181 ? -37.562 24.608 60.852 1.00 65.94 181 ASP A CA 1
ATOM 1366 C C . ASP A 1 181 ? -36.950 23.995 62.111 1.00 65.94 181 ASP A C 1
ATOM 1368 O O . ASP A 1 181 ? -37.626 23.292 62.873 1.00 65.94 181 ASP A O 1
ATOM 1372 N N . LEU A 1 182 ? -35.638 24.184 62.287 1.00 71.06 182 LEU A N 1
ATOM 1373 C CA . LEU A 1 182 ? -34.977 23.823 63.528 1.00 71.06 182 LEU A CA 1
ATOM 1374 C C . LEU A 1 182 ? -35.635 24.690 64.597 1.00 71.06 182 LEU A C 1
ATOM 1376 O O . LEU A 1 182 ? -35.389 25.895 64.667 1.00 71.06 182 LEU A O 1
ATOM 1380 N N . ARG A 1 183 ? -36.506 24.093 65.419 1.00 70.00 183 ARG A N 1
ATOM 1381 C CA . ARG A 1 183 ? -37.032 24.791 66.591 1.00 70.00 183 ARG A CA 1
ATOM 1382 C C . ARG A 1 183 ? -35.831 25.165 67.440 1.00 70.00 183 ARG A C 1
ATOM 1384 O O . ARG A 1 183 ? -35.122 24.291 67.932 1.00 70.00 183 ARG A O 1
ATOM 1391 N N . ARG A 1 184 ? -35.608 26.467 67.586 1.00 66.62 184 ARG A N 1
ATOM 1392 C CA . ARG A 1 184 ? -34.622 27.036 68.496 1.00 66.62 184 ARG A CA 1
ATOM 1393 C C . ARG A 1 184 ? -35.038 26.647 69.912 1.00 66.62 184 ARG A C 1
ATOM 1395 O O . ARG A 1 184 ? -35.856 27.321 70.530 1.00 66.62 184 ARG A O 1
ATOM 1402 N N . THR A 1 185 ? -34.531 25.525 70.404 1.00 66.62 185 THR A N 1
ATOM 1403 C CA . THR A 1 185 ? -34.664 25.162 71.810 1.00 66.62 185 THR A CA 1
ATOM 1404 C C . THR A 1 185 ? -33.766 26.112 72.584 1.00 66.62 185 THR A C 1
ATOM 1406 O O . THR A 1 185 ? -32.543 25.991 72.551 1.00 66.62 185 THR A O 1
ATOM 1409 N N . ASN A 1 186 ? -34.376 27.112 73.215 1.00 64.56 186 ASN A N 1
ATOM 1410 C CA . ASN A 1 186 ? -33.715 27.927 74.218 1.00 64.56 186 ASN A CA 1
ATOM 1411 C C . ASN A 1 186 ? -33.532 27.055 75.467 1.00 64.56 186 ASN A C 1
ATOM 1413 O O . ASN A 1 186 ? -34.386 27.036 76.345 1.00 64.56 186 ASN A O 1
ATOM 1417 N N . SER A 1 187 ? -32.467 26.254 75.494 1.00 66.38 187 SER A N 1
ATOM 1418 C CA . SER A 1 187 ? -32.013 25.592 76.715 1.00 66.38 187 SER A CA 1
ATOM 1419 C C . SER A 1 187 ? -31.049 26.532 77.430 1.00 66.38 187 SER A C 1
ATOM 1421 O O . SER A 1 187 ? -29.836 26.323 77.426 1.00 66.38 187 SER A O 1
ATOM 1423 N N . MET A 1 188 ? -31.587 27.618 77.970 1.00 56.41 188 MET A N 1
ATOM 1424 C CA . MET A 1 188 ? -30.880 28.438 78.938 1.00 56.41 188 MET A CA 1
ATOM 1425 C C . MET A 1 188 ? -31.888 28.872 79.996 1.00 56.41 188 MET A C 1
ATOM 1427 O O . MET A 1 188 ? -32.575 29.876 79.843 1.00 56.41 188 MET A O 1
ATOM 1431 N N . GLU A 1 189 ? -31.988 28.064 81.047 1.00 58.38 189 GLU A N 1
ATOM 1432 C CA . GLU A 1 189 ? -32.629 28.431 82.306 1.00 58.38 189 GLU A CA 1
ATOM 1433 C C . GLU A 1 189 ? -31.569 28.239 83.406 1.00 58.38 189 GLU A C 1
ATOM 1435 O O . GLU A 1 189 ? -31.184 27.106 83.675 1.00 58.38 189 GLU A O 1
ATOM 1440 N N . TRP A 1 190 ? -31.080 29.383 83.909 1.00 50.81 190 TRP A N 1
ATOM 1441 C CA . TRP A 1 190 ? -30.419 29.695 85.192 1.00 50.81 190 TRP A CA 1
ATOM 1442 C C . TRP A 1 190 ? -29.343 28.757 85.759 1.00 50.81 190 TRP A C 1
ATOM 1444 O O . TRP A 1 190 ? -29.669 27.660 86.257 1.00 50.81 190 TRP A O 1
#

Radius of gyration: 43.07 Å; Cα contacts (8 Å, |Δi|>4): 3; chains: 1; bounding box: 98×66×131 Å

Organism: NCBI:txid65489

Secondary structure (DSSP, 8-state):
--HHHHHHHHHTTS---------S----PPP----TTS----HHHHHHHHHHTT---------------------------------------SSTTSTTS-HHHHHHHHHHHHHHHHHHHHHHHHHHHHHHHHHHHHHHHHHHHHHHHHHHHHHHHHHHHHHHHHHH----------------------

Mean predicted aligned error: 22.97 Å